Protein AF-0000000084460961 (afdb_homodimer)

Secondary structure (DSSP, 8-state):
--THHHHHHHHHHHHHHHHHHHHHHHHHHHHHHHHHHHHHHHHHGGGGS-GGG--S-HHHHHHHHHHHHHHHHHHTT-TTS-GGGEEEEE-SSSEEEEEEEEEEEEEEETTEEEEEEEEEEEEEESS--/--THHHHHHHHHHHHHHHHHHHHHHHHHHHHHHHHHHHHHHHHHHGGGS-GGG--S-HHHHHHHHHHHHHHHHHHTT-TTS-GGGEEEEE-SSSEEEEEEEEEEEEEEETTEEEEEEEEEEEEEESS--

Structure (mmCIF, N/CA/C/O backbone):
data_AF-0000000084460961-model_v1
#
loop_
_entity.id
_entity.type
_entity.pdbx_description
1 polymer 'Transmembrane protein'
#
loop_
_atom_site.group_PDB
_atom_site.id
_atom_site.type_symbol
_atom_site.label_atom_id
_atom_site.label_alt_id
_atom_site.label_comp_id
_atom_site.label_asym_id
_atom_site.label_entity_id
_atom_site.label_seq_id
_atom_site.pdbx_PDB_ins_code
_atom_site.Cartn_x
_atom_site.Cartn_y
_atom_site.Cartn_z
_atom_site.occupancy
_atom_site.B_iso_or_equiv
_atom_site.auth_seq_id
_atom_site.auth_comp_id
_atom_site.auth_asym_id
_atom_site.auth_atom_id
_atom_site.pdbx_PDB_model_num
ATOM 1 N N . MET A 1 1 ? -44.656 9.18 14.109 1 45.25 1 MET A N 1
ATOM 2 C CA . MET A 1 1 ? -43.938 8.188 13.328 1 45.25 1 MET A CA 1
ATOM 3 C C . MET A 1 1 ? -43 8.867 12.305 1 45.25 1 MET A C 1
ATOM 5 O O . MET A 1 1 ? -42.531 8.219 11.375 1 45.25 1 MET A O 1
ATOM 9 N N . ARG A 1 2 ? -43.094 10.102 12.016 1 53.84 2 ARG A N 1
ATOM 10 C CA . ARG A 1 2 ? -42.406 10.891 10.992 1 53.84 2 ARG A CA 1
ATOM 11 C C . ARG A 1 2 ? -40.969 11.172 11.391 1 53.84 2 ARG A C 1
ATOM 13 O O . ARG A 1 2 ? -40.125 11.516 10.539 1 53.84 2 ARG A O 1
ATOM 20 N N . LYS A 1 3 ? -40.656 11.156 12.602 1 62.47 3 LYS A N 1
ATOM 21 C CA . LYS A 1 3 ? -39.344 11.523 13.133 1 62.47 3 LYS A CA 1
ATOM 22 C C . LYS A 1 3 ? -38.312 10.445 12.828 1 62.47 3 LYS A C 1
ATOM 24 O O . LYS A 1 3 ? -37.094 10.727 12.758 1 62.47 3 LYS A O 1
ATOM 29 N N . GLN A 1 4 ? -38.969 9.117 12.484 1 69.12 4 GLN A N 1
ATOM 30 C CA . GLN A 1 4 ? -38.031 8.016 12.266 1 69.12 4 GLN A CA 1
ATOM 31 C C . GLN A 1 4 ? -37.531 8.008 10.828 1 69.12 4 GLN A C 1
ATOM 33 O O . GLN A 1 4 ? -36.594 7.273 10.5 1 69.12 4 GLN A O 1
ATOM 38 N N . GLN A 1 5 ? -38.062 9.016 10.016 1 70.81 5 GLN A N 1
ATOM 39 C CA . GLN A 1 5 ? -37.719 9.023 8.594 1 70.81 5 GLN A CA 1
ATOM 40 C C . GLN A 1 5 ? -36.281 9.531 8.391 1 70.81 5 GLN A C 1
ATOM 42 O O . GLN A 1 5 ? -35.594 9.062 7.492 1 70.81 5 GLN A O 1
ATOM 47 N N . GLY A 1 6 ? -35.844 10.398 9.289 1 71.75 6 GLY A N 1
ATOM 48 C CA . GLY A 1 6 ? -34.531 10.984 9.117 1 71.75 6 GLY A CA 1
ATOM 49 C C . GLY A 1 6 ? -33.406 9.992 9.367 1 71.75 6 GLY A C 1
ATOM 50 O O . GLY A 1 6 ? -32.469 9.914 8.578 1 71.75 6 GLY A O 1
ATOM 51 N N . LEU A 1 7 ? -33.594 9.305 10.422 1 81.81 7 LEU A N 1
ATOM 52 C CA . LEU A 1 7 ? -32.594 8.312 10.781 1 81.81 7 LEU A CA 1
ATOM 53 C C . LEU A 1 7 ? -32.531 7.207 9.734 1 81.81 7 LEU A C 1
ATOM 55 O O . LEU A 1 7 ? -31.438 6.691 9.453 1 81.81 7 LEU A O 1
ATOM 59 N N . THR A 1 8 ? -33.656 6.973 9 1 85.25 8 THR A N 1
ATOM 60 C CA . THR A 1 8 ? -33.688 5.945 7.973 1 85.25 8 THR A CA 1
ATOM 61 C C . THR A 1 8 ? -32.938 6.395 6.73 1 85.25 8 THR A C 1
ATOM 63 O O . THR A 1 8 ? -32.188 5.605 6.125 1 85.25 8 THR A O 1
ATOM 66 N N . LEU A 1 9 ? -33.156 7.668 6.344 1 89.38 9 LEU A N 1
ATOM 67 C CA . LEU A 1 9 ? -32.469 8.203 5.18 1 89.38 9 LEU A CA 1
ATOM 68 C C . LEU A 1 9 ? -30.953 8.203 5.406 1 89.38 9 LEU A C 1
ATOM 70 O O . LEU A 1 9 ? -30.188 7.84 4.512 1 89.38 9 LEU A O 1
ATOM 74 N N . ILE A 1 10 ? -30.594 8.516 6.594 1 90.5 10 ILE A N 1
ATOM 75 C CA . ILE A 1 10 ? -29.172 8.539 6.941 1 90.5 10 ILE A CA 1
ATOM 76 C C . ILE A 1 10 ? -28.609 7.121 6.898 1 90.5 10 ILE A C 1
ATOM 78 O O . ILE A 1 10 ? -27.5 6.906 6.398 1 90.5 10 ILE A O 1
ATOM 82 N N . GLY A 1 11 ? -29.312 6.242 7.445 1 88 11 GLY A N 1
ATOM 83 C CA . GLY A 1 11 ? -28.891 4.852 7.41 1 88 11 GLY A CA 1
ATOM 84 C C . GLY A 1 11 ? -28.75 4.305 6.004 1 88 11 GLY A C 1
ATOM 85 O O . GLY A 1 11 ? -27.797 3.564 5.719 1 88 11 GLY A O 1
ATOM 86 N N . MET A 1 12 ? -29.719 4.691 5.18 1 89.12 12 MET A N 1
ATOM 87 C CA . MET A 1 12 ? -29.656 4.242 3.793 1 89.12 12 MET A CA 1
ATOM 88 C C . MET A 1 12 ? -28.438 4.836 3.084 1 89.12 12 MET A C 1
ATOM 90 O O . MET A 1 12 ? -27.734 4.129 2.363 1 89.12 12 MET A O 1
ATOM 94 N N . LEU A 1 13 ? -28.312 6.145 3.258 1 94 13 LEU A N 1
ATOM 95 C CA . LEU A 1 13 ? -27.172 6.816 2.641 1 94 13 LEU A CA 1
ATOM 96 C C . LEU A 1 13 ? -25.859 6.199 3.104 1 94 13 LEU A C 1
ATOM 98 O O . LEU A 1 13 ? -24.953 5.973 2.295 1 94 13 LEU A O 1
ATOM 102 N N . PHE A 1 14 ? -25.828 5.934 4.402 1 92.56 14 PHE A N 1
ATOM 103 C CA . PHE A 1 14 ? -24.625 5.328 4.965 1 92.56 14 PHE A CA 1
ATOM 104 C C . PHE A 1 14 ? -24.344 3.975 4.3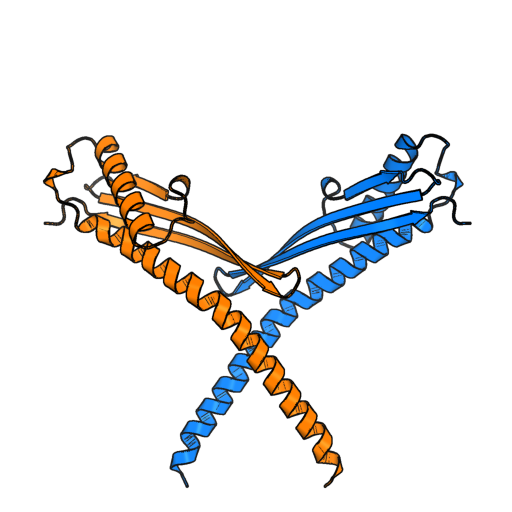2 1 92.56 14 PHE A C 1
ATOM 106 O O . PHE A 1 14 ? -23.219 3.697 3.91 1 92.56 14 PHE A O 1
ATOM 113 N N . THR A 1 15 ? -25.359 3.127 4.203 1 90.62 15 THR A N 1
ATOM 114 C CA . THR A 1 15 ? -25.188 1.797 3.625 1 90.62 15 THR A CA 1
ATOM 115 C C . THR A 1 15 ? -24.719 1.89 2.174 1 90.62 15 THR A C 1
ATOM 117 O O . THR A 1 15 ? -23.844 1.136 1.749 1 90.62 15 THR A O 1
ATOM 120 N N . VAL A 1 16 ? -25.297 2.826 1.44 1 93.62 16 VAL A N 1
ATOM 121 C CA . VAL A 1 16 ? -24.922 3.008 0.041 1 93.62 16 VAL A CA 1
ATOM 122 C C . VAL A 1 16 ? -23.438 3.383 -0.057 1 93.62 16 VAL A C 1
ATOM 124 O O . VAL A 1 16 ? -22.719 2.834 -0.883 1 93.62 16 VAL A O 1
ATOM 127 N N . ILE A 1 17 ? -22.969 4.285 0.752 1 94.25 17 ILE A N 1
ATOM 128 C CA . ILE A 1 17 ? -21.578 4.746 0.751 1 94.25 17 ILE A CA 1
ATOM 129 C C . ILE A 1 17 ? -20.641 3.574 1.056 1 94.25 17 ILE A C 1
ATOM 131 O O . ILE A 1 17 ? -19.641 3.377 0.366 1 94.25 17 ILE A O 1
ATOM 135 N N . VAL A 1 18 ? -21.016 2.834 2.021 1 93.81 18 VAL A N 1
ATOM 136 C CA . VAL A 1 18 ? -20.203 1.705 2.449 1 93.81 18 VAL A CA 1
ATOM 137 C C . VAL A 1 18 ? -20.094 0.685 1.317 1 93.81 18 VAL A C 1
ATOM 139 O O . VAL A 1 18 ? -19.016 0.182 1.026 1 93.81 18 VAL A O 1
ATOM 142 N N . VAL A 1 19 ? -21.188 0.426 0.681 1 93.5 19 VAL A N 1
ATOM 143 C CA . VAL A 1 19 ? -21.219 -0.526 -0.424 1 93.5 19 VAL A CA 1
ATOM 144 C C . VAL A 1 19 ? -20.375 -0.001 -1.58 1 93.5 19 VAL A C 1
ATOM 146 O O . VAL A 1 19 ? -19.641 -0.761 -2.215 1 93.5 19 VAL A O 1
ATOM 149 N N . CYS A 1 20 ? -20.469 1.238 -1.802 1 93.31 20 CYS A N 1
ATOM 150 C 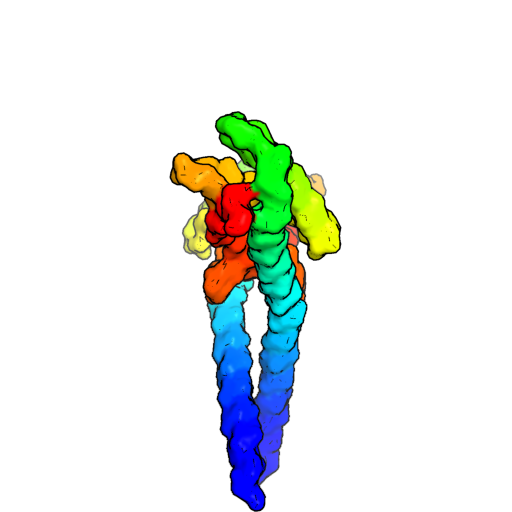CA . CYS A 1 20 ? -19.672 1.854 -2.867 1 93.31 20 CYS A CA 1
ATOM 151 C C . CYS A 1 20 ? -18.188 1.744 -2.578 1 93.31 20 CYS A C 1
ATOM 153 O O . CYS A 1 20 ? -17.406 1.371 -3.455 1 93.31 20 CYS A O 1
ATOM 155 N N . ILE A 1 21 ? -17.766 1.992 -1.37 1 92.75 21 ILE A N 1
ATOM 156 C CA . ILE A 1 21 ? -16.359 1.902 -0.973 1 92.75 21 ILE A CA 1
ATOM 157 C C . ILE A 1 21 ? -15.875 0.458 -1.104 1 92.75 21 ILE A C 1
ATOM 159 O O . ILE A 1 21 ? -14.805 0.203 -1.648 1 92.75 21 ILE A O 1
ATOM 163 N N . ALA A 1 22 ? -16.688 -0.441 -0.642 1 93.19 22 ALA A N 1
ATOM 164 C CA . ALA A 1 22 ? -16.359 -1.859 -0.749 1 93.19 22 ALA A CA 1
ATOM 165 C C . ALA A 1 22 ? -16.203 -2.277 -2.209 1 93.19 22 ALA A C 1
ATOM 167 O O . ALA A 1 22 ? -15.273 -3.012 -2.557 1 93.19 22 ALA A O 1
ATOM 168 N N . GLY A 1 23 ? -17.125 -1.806 -2.973 1 93.12 23 GLY A N 1
ATOM 169 C CA . GLY A 1 23 ? -17.031 -2.092 -4.395 1 93.12 23 GLY A CA 1
ATOM 170 C C . GLY A 1 23 ? -15.766 -1.566 -5.035 1 93.12 23 GLY A C 1
ATOM 171 O O . GLY A 1 23 ? -15.133 -2.264 -5.832 1 93.12 23 GLY A O 1
ATOM 172 N N . LEU A 1 24 ? -15.367 -0.365 -4.723 1 93.25 24 LEU A N 1
ATOM 173 C CA . LEU A 1 24 ? -14.133 0.226 -5.23 1 93.25 24 LEU A CA 1
ATO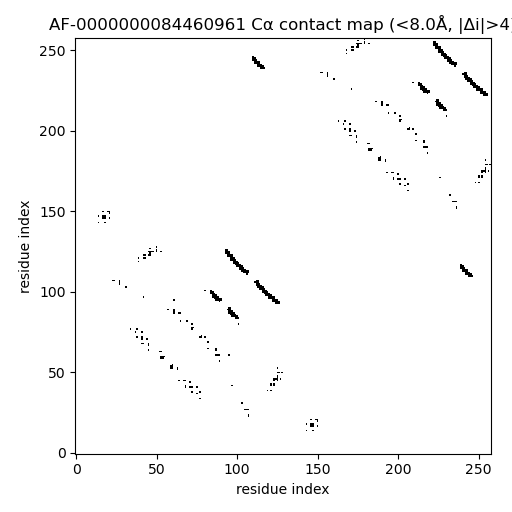M 174 C C . LEU A 1 24 ? -12.922 -0.62 -4.848 1 93.25 24 LEU A C 1
ATOM 176 O O . LEU A 1 24 ? -12.062 -0.897 -5.684 1 93.25 24 LEU A O 1
ATOM 180 N N . VAL A 1 25 ? -12.828 -1.021 -3.576 1 94.5 25 VAL A N 1
ATOM 181 C CA . VAL A 1 25 ? -11.719 -1.832 -3.09 1 94.5 25 VAL A CA 1
ATOM 182 C C . VAL A 1 25 ? -11.703 -3.174 -3.818 1 94.5 25 VAL A C 1
ATOM 184 O O . VAL A 1 25 ? -10.656 -3.613 -4.297 1 94.5 25 VAL A O 1
ATOM 187 N N . ILE A 1 26 ? -12.844 -3.803 -3.951 1 93.94 26 ILE A N 1
ATOM 188 C CA . ILE A 1 26 ? -12.961 -5.109 -4.59 1 93.94 26 ILE A CA 1
ATOM 189 C C . ILE A 1 26 ? -12.516 -5.016 -6.047 1 93.94 26 ILE A C 1
ATOM 191 O O . ILE A 1 26 ? -11.781 -5.875 -6.531 1 93.94 26 ILE A O 1
ATOM 195 N N . MET A 1 27 ? -12.914 -3.98 -6.672 1 95 27 MET A N 1
ATOM 196 C CA . MET A 1 27 ? -12.578 -3.775 -8.078 1 95 27 MET A CA 1
ATOM 197 C C . MET A 1 27 ? -11.078 -3.588 -8.258 1 95 27 MET A C 1
ATOM 199 O O . MET A 1 27 ? -10.539 -3.828 -9.344 1 95 27 MET A O 1
ATOM 203 N N . ARG A 1 28 ? -10.352 -3.182 -7.234 1 95.94 28 ARG A N 1
ATOM 204 C CA . ARG A 1 28 ? -8.906 -3.002 -7.289 1 95.94 28 ARG A CA 1
ATOM 205 C C . ARG A 1 28 ? -8.18 -4.273 -6.863 1 95.94 28 ARG A C 1
ATOM 207 O O . ARG A 1 28 ? -7.078 -4.555 -7.344 1 95.94 28 ARG A O 1
ATOM 214 N N . VAL A 1 29 ? -8.781 -5.02 -6.023 1 96.94 29 VAL A N 1
ATOM 215 C CA . VAL A 1 29 ? -8.164 -6.203 -5.441 1 96.94 29 VAL A CA 1
ATOM 216 C C . VAL A 1 29 ? -8.297 -7.383 -6.402 1 96.94 29 VAL A C 1
ATOM 218 O O . VAL A 1 29 ? -7.332 -8.109 -6.648 1 96.94 29 VAL A O 1
ATOM 221 N N . VAL A 1 30 ? -9.445 -7.621 -6.984 1 96.69 30 VAL A N 1
ATOM 222 C CA . VAL A 1 30 ? -9.766 -8.82 -7.746 1 96.69 30 VAL A CA 1
ATOM 223 C C . VAL A 1 30 ? -8.797 -8.969 -8.914 1 96.69 30 VAL A C 1
ATOM 225 O O . VAL A 1 30 ? -8.211 -10.031 -9.109 1 96.69 30 VAL A O 1
ATOM 228 N N . PRO A 1 31 ? -8.555 -7.871 -9.734 1 96 31 PRO A N 1
ATOM 229 C CA . PRO A 1 31 ? -7.613 -8.023 -10.844 1 96 31 PRO A CA 1
ATOM 230 C C . PRO A 1 31 ? -6.223 -8.469 -10.391 1 96 31 PRO A C 1
ATOM 232 O O . PRO A 1 31 ? -5.551 -9.219 -11.102 1 96 31 PRO A O 1
ATOM 235 N N . VAL A 1 32 ? -5.758 -8.008 -9.281 1 96.81 32 VAL A N 1
ATOM 236 C CA . VAL A 1 32 ? -4.438 -8.344 -8.773 1 96.81 32 VAL A CA 1
ATOM 237 C C . VAL A 1 32 ? -4.367 -9.844 -8.469 1 96.81 32 VAL A C 1
ATOM 239 O O . VAL A 1 32 ? -3.371 -10.5 -8.781 1 96.81 32 VAL A O 1
ATOM 242 N N . TYR A 1 33 ? -5.441 -10.359 -7.895 1 96.56 33 TYR A N 1
ATOM 243 C CA . TYR A 1 33 ? -5.438 -11.781 -7.559 1 96.56 33 TYR A CA 1
ATOM 244 C C . TYR A 1 33 ? -5.617 -12.641 -8.805 1 96.56 33 TYR A C 1
ATOM 246 O O . TYR A 1 33 ? -5.094 -13.758 -8.875 1 96.56 33 TYR A O 1
ATOM 254 N N . ILE A 1 34 ? -6.312 -12.18 -9.75 1 96.12 34 ILE A N 1
ATOM 255 C CA . ILE A 1 34 ? -6.395 -12.867 -11.031 1 96.12 34 ILE A CA 1
ATOM 256 C C . ILE A 1 34 ? -5.004 -12.945 -11.664 1 96.12 34 ILE A C 1
ATOM 258 O O . ILE A 1 34 ? -4.602 -13.992 -12.164 1 96.12 34 ILE A O 1
ATOM 262 N N . GLN A 1 35 ? -4.297 -11.828 -11.648 1 95.56 35 GLN A N 1
ATOM 263 C CA . GLN A 1 35 ? -2.922 -11.812 -12.141 1 95.56 35 GLN A CA 1
ATOM 264 C C . GLN A 1 35 ? -2.055 -12.805 -11.375 1 95.56 35 GLN A C 1
ATOM 266 O O . GLN A 1 35 ? -1.244 -13.516 -11.977 1 95.56 35 GLN A O 1
ATOM 271 N N . HIS A 1 36 ? -2.242 -12.805 -10.109 1 96.38 36 HIS A N 1
ATOM 272 C CA . HIS A 1 36 ? -1.46 -13.742 -9.305 1 96.38 36 HIS A CA 1
ATOM 273 C C . HIS A 1 36 ? -1.772 -15.188 -9.688 1 96.38 36 HIS A C 1
ATOM 275 O O . HIS A 1 36 ? -0.882 -16.047 -9.68 1 96.38 36 HIS A O 1
ATOM 281 N N . PHE A 1 37 ? -2.963 -15.484 -10 1 96.62 37 PHE A N 1
ATOM 282 C CA . PHE A 1 37 ? -3.33 -16.812 -10.484 1 96.62 37 PHE A CA 1
ATOM 283 C C . PHE A 1 37 ? -2.625 -17.125 -11.797 1 96.62 37 PHE A C 1
ATOM 285 O O . PHE A 1 37 ? -2.158 -18.25 -12.008 1 96.62 37 PHE A O 1
ATOM 292 N N . GLU A 1 38 ? -2.523 -16.125 -12.68 1 96.12 38 GLU A N 1
ATOM 293 C CA . GLU A 1 38 ? -1.801 -16.297 -13.938 1 96.12 38 GLU A CA 1
ATOM 294 C C . GLU A 1 38 ? -0.321 -16.578 -13.688 1 96.12 38 GLU A C 1
ATOM 296 O O . GLU A 1 38 ? 0.306 -17.344 -14.43 1 96.12 38 GLU A O 1
ATOM 301 N N . VAL A 1 39 ? 0.24 -15.883 -12.688 1 96.25 39 VAL A N 1
ATOM 302 C CA . VAL A 1 39 ? 1.628 -16.141 -12.312 1 96.25 39 VAL A CA 1
ATOM 303 C C . VAL A 1 39 ? 1.798 -17.625 -11.953 1 96.25 39 VAL A C 1
ATOM 305 O O . VAL A 1 39 ? 2.684 -18.297 -12.477 1 96.25 39 VAL A O 1
ATOM 308 N N . LYS A 1 40 ? 0.927 -18.141 -11.133 1 96.25 40 LYS A N 1
ATOM 309 C CA . LYS A 1 40 ? 0.998 -19.531 -10.711 1 96.25 40 LYS A CA 1
ATOM 310 C C . LYS A 1 40 ? 0.826 -20.484 -11.898 1 96.25 40 LYS A C 1
ATOM 312 O O . LYS A 1 40 ? 1.537 -21.484 -12.008 1 96.25 40 LYS A O 1
ATOM 317 N N . ARG A 1 41 ? -0.049 -20.141 -12.734 1 95.5 41 ARG A N 1
ATOM 318 C CA . ARG A 1 41 ? -0.279 -20.953 -13.93 1 95.5 41 ARG A CA 1
ATOM 319 C C . ARG A 1 41 ? 0.945 -20.953 -14.836 1 95.5 41 ARG A C 1
ATOM 321 O O . ARG A 1 41 ? 1.295 -21.969 -15.43 1 95.5 41 ARG A O 1
ATOM 328 N N . SER A 1 42 ? 1.521 -19.734 -14.953 1 95.69 42 SER A N 1
ATOM 329 C CA . SER A 1 42 ? 2.717 -19.609 -15.781 1 95.69 42 SER A CA 1
ATOM 330 C C . SER A 1 42 ? 3.846 -20.5 -15.266 1 95.69 42 SER A C 1
ATOM 332 O O . SER A 1 42 ? 4.574 -21.109 -16.062 1 95.69 42 SER A O 1
ATOM 334 N N . ILE A 1 43 ? 4.02 -20.578 -13.984 1 95.62 43 ILE A N 1
ATOM 335 C CA . ILE A 1 43 ? 5.035 -21.438 -13.391 1 95.62 43 ILE A CA 1
ATOM 336 C C . ILE A 1 43 ? 4.695 -22.906 -13.672 1 95.62 43 ILE A C 1
ATOM 338 O O . ILE A 1 43 ? 5.559 -23.688 -14.07 1 95.62 43 ILE A O 1
ATOM 342 N N . SER A 1 44 ? 3.459 -23.297 -13.578 1 94.62 44 SER A N 1
ATOM 343 C CA . SER A 1 44 ? 3.021 -24.656 -13.805 1 94.62 44 SER A CA 1
ATOM 344 C C . SER A 1 44 ? 3.236 -25.078 -15.258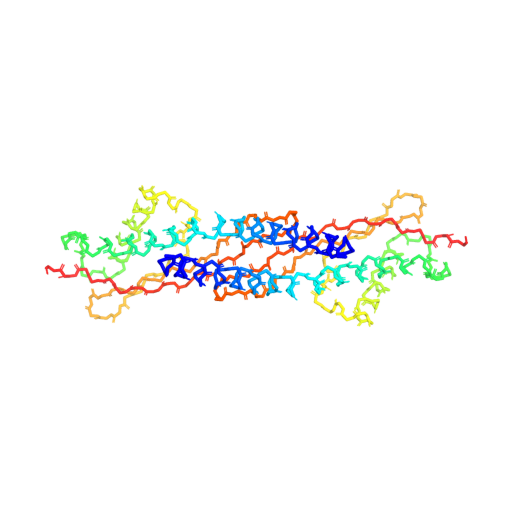 1 94.62 44 SER A C 1
ATOM 346 O O . SER A 1 44 ? 3.492 -26.25 -15.539 1 94.62 44 SER A O 1
ATOM 348 N N . ALA A 1 45 ? 3.178 -24.109 -16.125 1 94.25 45 ALA A N 1
ATOM 349 C CA . ALA A 1 45 ? 3.352 -24.391 -17.547 1 94.25 45 ALA A CA 1
ATOM 350 C C . ALA A 1 45 ? 4.766 -24.875 -17.844 1 94.25 45 ALA A C 1
ATOM 352 O O . ALA A 1 45 ? 5.008 -25.5 -18.891 1 94.25 45 ALA A O 1
ATOM 353 N N . LEU A 1 46 ? 5.684 -24.531 -17 1 93.94 46 LEU A N 1
ATOM 354 C CA . LEU A 1 46 ? 7.066 -24.938 -17.203 1 93.94 46 LEU A CA 1
ATOM 355 C C . LEU A 1 46 ? 7.191 -26.469 -17.172 1 93.94 46 LEU A C 1
ATOM 357 O O . LEU A 1 46 ? 8.148 -27.016 -17.719 1 93.94 46 LEU A O 1
ATOM 361 N N . GLU A 1 47 ? 6.277 -27.094 -16.531 1 92.75 47 GLU A N 1
ATOM 362 C CA . GLU A 1 47 ? 6.312 -28.547 -16.453 1 92.75 47 GLU A CA 1
ATOM 363 C C . GLU A 1 47 ? 6.02 -29.188 -17.812 1 92.75 47 GLU A C 1
ATOM 365 O O . GLU A 1 47 ? 6.281 -30.375 -18.016 1 92.75 47 GLU A O 1
ATOM 370 N N . ASN A 1 48 ? 5.535 -28.359 -18.688 1 92.12 48 ASN A N 1
ATOM 371 C CA . ASN A 1 48 ? 5.168 -28.875 -20.016 1 92.12 48 ASN A CA 1
ATOM 372 C C . ASN A 1 48 ? 6.309 -28.703 -21.016 1 92.12 48 ASN A C 1
ATOM 374 O O . ASN A 1 48 ? 6.176 -29.094 -22.172 1 92.12 48 ASN A O 1
ATOM 378 N N . ILE A 1 49 ? 7.359 -28.172 -20.609 1 91.12 49 ILE A N 1
ATOM 379 C CA . ILE A 1 49 ? 8.508 -28 -21.5 1 91.12 49 ILE A CA 1
ATOM 380 C C . ILE A 1 49 ? 9.062 -29.375 -21.891 1 91.12 49 ILE A C 1
ATOM 382 O O . ILE A 1 49 ? 9.156 -30.281 -21.062 1 91.12 49 ILE A O 1
ATOM 386 N N . ASP A 1 50 ? 9.477 -29.453 -23.109 1 91.25 50 ASP A N 1
ATOM 387 C CA . ASP A 1 50 ? 10.047 -30.703 -23.625 1 91.25 50 ASP A CA 1
ATOM 388 C C . ASP A 1 50 ? 11.32 -31.078 -22.859 1 91.25 50 ASP A C 1
ATOM 390 O O . ASP A 1 50 ? 12.211 -30.234 -22.688 1 91.25 50 ASP A O 1
ATOM 394 N N . ALA A 1 51 ? 11.438 -32.312 -22.469 1 87.94 51 ALA A N 1
ATOM 395 C CA . ALA A 1 51 ? 12.594 -32.812 -21.734 1 87.94 51 ALA A CA 1
ATOM 396 C C . ALA A 1 51 ? 13.875 -32.656 -22.562 1 87.94 51 ALA A C 1
ATOM 398 O O . ALA A 1 51 ? 14.969 -32.531 -22 1 87.94 51 ALA A O 1
ATOM 399 N N . ALA A 1 52 ? 13.664 -32.594 -23.828 1 91 52 ALA A N 1
ATOM 400 C CA . ALA A 1 52 ? 14.812 -32.5 -24.719 1 91 52 ALA A CA 1
ATOM 401 C C . ALA A 1 52 ? 15.531 -31.172 -24.578 1 91 52 ALA A C 1
ATOM 403 O O . ALA A 1 52 ? 16.688 -31.031 -24.984 1 91 52 ALA A O 1
ATOM 404 N N . GLU A 1 53 ? 14.836 -30.219 -24 1 92.12 53 GLU A N 1
ATOM 405 C CA . GLU A 1 53 ? 15.422 -28.891 -23.844 1 92.12 53 GLU A CA 1
ATOM 406 C C . GLU A 1 53 ? 16.359 -28.844 -22.641 1 92.12 53 GLU A C 1
ATOM 408 O O . GLU A 1 53 ? 17.125 -27.891 -22.484 1 92.12 53 GLU A O 1
ATOM 413 N N . PHE A 1 54 ? 16.344 -29.891 -21.875 1 91.06 54 PHE A N 1
ATOM 414 C CA . PHE A 1 54 ? 17.156 -29.891 -20.672 1 91.06 54 PHE A CA 1
ATOM 415 C C . PHE A 1 54 ? 18.406 -30.766 -20.859 1 91.06 54 PHE A C 1
ATOM 417 O O . PHE A 1 54 ? 18.406 -31.656 -21.703 1 91.06 54 PHE A O 1
ATOM 424 N N . SER A 1 55 ? 19.406 -30.391 -20.109 1 90.44 55 SER A N 1
ATOM 425 C CA . SER A 1 55 ? 20.656 -31.156 -20.141 1 90.44 55 SER A CA 1
ATOM 426 C C . SER A 1 55 ? 21.016 -31.672 -18.75 1 90.44 55 SER A C 1
ATOM 428 O O . SER A 1 55 ? 20.188 -31.625 -17.828 1 90.44 55 SER A O 1
ATOM 430 N N . THR A 1 56 ? 22.219 -32.25 -18.578 1 88.94 56 THR A N 1
ATOM 431 C CA . THR A 1 56 ? 22.672 -32.75 -17.297 1 88.94 56 THR A CA 1
ATOM 432 C C . THR A 1 56 ? 23.188 -31.609 -16.422 1 88.94 56 THR A C 1
ATOM 434 O O . THR A 1 56 ? 23.375 -31.781 -15.211 1 88.94 56 THR A O 1
ATOM 437 N N . ASP A 1 57 ? 23.281 -30.391 -17.078 1 91.56 57 ASP A N 1
ATOM 438 C CA . ASP A 1 57 ? 23.781 -29.219 -16.375 1 91.56 57 ASP A CA 1
ATOM 439 C C . ASP A 1 57 ? 22.656 -28.484 -15.664 1 91.56 57 ASP A C 1
ATOM 441 O O . ASP A 1 57 ? 21.812 -27.859 -16.312 1 91.56 57 ASP A O 1
ATOM 445 N N . THR A 1 58 ? 22.719 -28.453 -14.391 1 90.88 58 THR A N 1
ATOM 446 C CA . THR A 1 58 ? 21.656 -27.859 -13.578 1 90.88 58 THR A CA 1
ATOM 447 C C . THR A 1 58 ? 21.594 -26.359 -13.812 1 90.88 58 THR A C 1
ATOM 449 O O . THR A 1 58 ? 20.5 -25.781 -13.867 1 90.88 58 THR A O 1
ATOM 452 N N . ALA A 1 59 ? 22.719 -25.75 -13.93 1 92.19 59 ALA A N 1
ATOM 453 C CA . ALA A 1 59 ? 22.766 -24.297 -14.148 1 92.19 59 ALA A CA 1
ATOM 454 C C . ALA A 1 59 ? 22.141 -23.938 -15.5 1 92.19 59 ALA A C 1
ATOM 456 O O . ALA A 1 59 ? 21.406 -22.953 -15.602 1 92.19 59 ALA A O 1
ATOM 457 N N . ALA A 1 60 ? 22.484 -24.75 -16.5 1 93.31 60 ALA A N 1
ATOM 458 C CA . ALA A 1 60 ? 21.906 -24.531 -17.828 1 93.31 60 ALA A CA 1
ATOM 459 C C . ALA A 1 60 ? 20.391 -24.719 -17.812 1 93.31 60 ALA A C 1
ATOM 461 O O . ALA A 1 60 ? 19.656 -23.953 -18.453 1 93.31 60 ALA A O 1
ATOM 462 N N . ASN A 1 61 ? 19.906 -25.688 -17.078 1 93.81 61 ASN A N 1
ATOM 463 C CA . ASN A 1 61 ? 18.469 -25.953 -16.984 1 93.81 61 ASN A CA 1
ATOM 464 C C . ASN A 1 61 ? 17.75 -24.797 -16.297 1 93.81 61 ASN A C 1
ATOM 466 O O . ASN A 1 61 ? 16.641 -24.422 -16.688 1 93.81 61 ASN A O 1
ATOM 470 N N . ALA A 1 62 ? 18.391 -24.203 -15.297 1 93.5 62 ALA A N 1
ATOM 471 C CA . ALA A 1 62 ? 17.812 -23.047 -14.617 1 93.5 62 ALA A CA 1
ATOM 472 C C . ALA A 1 62 ? 17.656 -21.859 -15.578 1 93.5 62 ALA A C 1
ATOM 474 O O . ALA A 1 62 ? 16.656 -21.125 -15.516 1 93.5 62 ALA A O 1
ATOM 475 N N . MET A 1 63 ? 18.609 -21.719 -16.453 1 94.31 63 MET A N 1
ATOM 476 C CA . MET A 1 63 ? 18.547 -20.641 -17.438 1 94.31 63 MET A CA 1
ATOM 477 C C . MET A 1 63 ? 17.422 -20.859 -18.438 1 94.31 63 MET A C 1
ATOM 479 O O . MET A 1 63 ? 16.734 -19.922 -18.828 1 94.31 63 MET A O 1
ATOM 483 N N . VAL A 1 64 ? 17.266 -22.125 -18.828 1 94.44 64 VAL A N 1
ATOM 484 C CA . VAL A 1 64 ? 16.188 -22.469 -19.734 1 94.44 64 VAL A CA 1
ATOM 485 C C . VAL A 1 64 ? 14.844 -22.156 -19.078 1 94.44 64 VAL A C 1
ATOM 487 O O . VAL A 1 64 ? 13.969 -21.547 -19.688 1 94.44 64 VAL A O 1
ATOM 490 N N . LEU A 1 65 ? 14.68 -22.578 -17.828 1 95.44 65 LEU A N 1
ATOM 491 C CA . LEU A 1 65 ? 13.445 -22.344 -17.094 1 95.44 65 LEU A CA 1
ATOM 492 C C . LEU A 1 65 ? 13.172 -20.844 -16.953 1 95.44 65 LEU A C 1
ATOM 494 O O . LEU A 1 65 ? 12.031 -20.406 -17.109 1 95.44 65 LEU A O 1
ATOM 498 N N . ARG A 1 66 ? 14.141 -20.047 -16.688 1 95.44 66 ARG A N 1
ATOM 499 C CA . ARG A 1 66 ? 14 -18.609 -16.547 1 95.44 66 ARG A CA 1
ATOM 500 C C . ARG A 1 66 ? 13.516 -17.969 -17.844 1 95.44 66 ARG A C 1
ATOM 502 O O . ARG A 1 66 ? 12.609 -17.141 -17.828 1 95.44 66 ARG A O 1
ATOM 509 N N . LYS A 1 67 ? 14.172 -18.375 -18.875 1 95.06 67 LYS A N 1
ATOM 510 C CA . LYS A 1 67 ? 13.797 -17.828 -20.188 1 95.06 67 LYS A CA 1
ATOM 511 C C . LYS A 1 67 ? 12.367 -18.203 -20.547 1 95.06 67 LYS A C 1
ATOM 513 O O . LYS A 1 67 ? 11.609 -17.375 -21.047 1 95.06 67 LYS A O 1
ATOM 518 N N . ARG A 1 68 ? 12.039 -19.453 -20.312 1 94.81 68 ARG A N 1
ATOM 519 C CA . ARG A 1 68 ? 10.695 -19.906 -20.641 1 94.81 68 ARG A CA 1
ATOM 520 C C . ARG A 1 68 ? 9.656 -19.219 -19.766 1 94.81 68 ARG A C 1
ATOM 522 O O . ARG A 1 68 ? 8.57 -18.875 -20.234 1 94.81 68 ARG A O 1
ATOM 529 N N . LEU A 1 69 ? 10 -19.016 -18.547 1 95.69 69 LEU A N 1
ATOM 530 C CA . LEU A 1 69 ? 9.094 -18.312 -17.641 1 95.69 69 LEU A CA 1
ATOM 531 C C . LEU A 1 69 ? 8.898 -16.875 -18.109 1 95.69 69 LEU A C 1
ATOM 533 O O . LEU A 1 69 ? 7.773 -16.359 -18.109 1 95.69 69 LEU A O 1
ATOM 537 N N . ALA A 1 70 ? 9.961 -16.203 -18.484 1 94.5 70 ALA A N 1
ATOM 538 C CA . ALA A 1 70 ? 9.883 -14.844 -19 1 94.5 70 ALA A CA 1
ATOM 539 C C . ALA A 1 70 ? 8.938 -14.773 -20.188 1 94.5 70 ALA A C 1
ATOM 541 O O . ALA A 1 70 ? 8.125 -13.852 -20.297 1 94.5 70 ALA A O 1
ATOM 542 N N . ASN A 1 71 ? 9.055 -15.789 -21.047 1 94.19 71 ASN A N 1
ATOM 543 C CA . ASN A 1 71 ? 8.164 -15.852 -22.203 1 94.19 71 ASN A CA 1
ATOM 544 C C . ASN A 1 71 ? 6.711 -16.031 -21.797 1 94.19 71 ASN A C 1
ATOM 546 O O . ASN A 1 71 ? 5.816 -15.383 -22.328 1 94.19 71 ASN A O 1
ATOM 550 N N . GLN A 1 72 ? 6.488 -16.938 -20.828 1 94.12 72 GLN A N 1
ATOM 551 C CA . GLN A 1 72 ? 5.137 -17.172 -20.312 1 94.12 72 GLN A CA 1
ATOM 552 C C . GLN A 1 72 ? 4.555 -15.883 -19.734 1 94.12 72 GLN A C 1
ATOM 554 O O . GLN A 1 72 ? 3.377 -15.578 -19.938 1 94.12 72 GLN A O 1
ATOM 559 N N . PHE A 1 73 ? 5.391 -15.086 -18.953 1 94.94 73 PHE A N 1
ATOM 560 C CA . PHE A 1 73 ? 4.941 -13.828 -18.359 1 94.94 73 PHE A CA 1
ATOM 561 C C . PHE A 1 73 ? 4.551 -12.828 -19.438 1 94.94 73 PHE A C 1
ATOM 563 O O . PHE A 1 73 ? 3.51 -12.172 -19.344 1 94.94 73 PHE A O 1
ATOM 570 N N . THR A 1 74 ? 5.301 -12.766 -20.484 1 93.81 74 THR A N 1
ATOM 571 C CA . THR A 1 74 ? 5.043 -11.844 -21.594 1 93.81 74 THR A CA 1
ATOM 572 C C . THR A 1 74 ? 3.736 -12.188 -22.297 1 93.81 74 THR A C 1
ATOM 574 O O . THR A 1 74 ? 2.898 -11.32 -22.516 1 93.81 74 THR A O 1
ATOM 577 N N . ILE A 1 75 ? 3.494 -13.453 -22.5 1 93.88 75 ILE A N 1
ATOM 578 C CA . ILE A 1 75 ? 2.307 -13.93 -23.203 1 93.88 75 ILE A CA 1
ATOM 579 C C . ILE A 1 75 ? 1.065 -13.672 -22.359 1 93.88 75 ILE A C 1
ATOM 581 O O . ILE A 1 75 ? -0.001 -13.344 -22.891 1 93.88 75 ILE A O 1
ATOM 585 N N . ASN A 1 76 ? 1.3 -13.812 -21.125 1 93.44 76 ASN A N 1
ATOM 586 C CA . ASN A 1 76 ? 0.16 -13.703 -20.219 1 93.44 76 ASN A CA 1
ATOM 587 C C . ASN A 1 76 ? -0.003 -12.281 -19.688 1 93.44 76 ASN A C 1
ATOM 589 O O . ASN A 1 76 ? -0.731 -12.055 -18.719 1 93.44 76 ASN A O 1
ATOM 593 N N . GLY A 1 77 ? 0.776 -11.359 -20.141 1 91.88 77 GLY A N 1
ATOM 594 C CA . GLY A 1 77 ? 0.598 -9.953 -19.828 1 91.88 77 GLY A CA 1
ATOM 595 C C . GLY A 1 77 ? 1.126 -9.57 -18.453 1 91.88 77 GLY A C 1
ATOM 596 O O . GLY A 1 77 ? 0.618 -8.641 -17.828 1 91.88 77 GLY A O 1
ATOM 597 N N . LEU A 1 78 ? 2.064 -10.297 -17.922 1 93.38 78 LEU A N 1
ATOM 598 C CA . LEU A 1 78 ? 2.658 -10.047 -16.609 1 93.38 78 LEU A CA 1
ATOM 599 C C . LEU A 1 78 ? 3.99 -9.32 -16.75 1 93.38 78 LEU A C 1
ATOM 601 O O . LEU A 1 78 ? 4.977 -9.703 -16.109 1 93.38 78 LEU A O 1
ATOM 605 N N . ASP A 1 79 ? 3.941 -8.328 -17.594 1 87.25 79 ASP A N 1
ATOM 606 C CA . ASP A 1 79 ? 5.176 -7.613 -17.922 1 87.25 79 ASP A CA 1
ATOM 607 C C . ASP A 1 79 ? 5.68 -6.824 -16.703 1 87.25 79 ASP A C 1
ATOM 609 O O . ASP A 1 79 ? 6.852 -6.445 -16.656 1 87.25 79 ASP A O 1
ATOM 613 N N . ASP A 1 80 ? 4.852 -6.691 -15.75 1 86.25 80 ASP A N 1
ATOM 614 C CA . ASP A 1 80 ? 5.211 -5.891 -14.578 1 86.25 80 ASP A CA 1
ATOM 615 C C . ASP A 1 80 ? 6.059 -6.699 -13.602 1 86.25 80 ASP A C 1
ATOM 617 O O . ASP A 1 80 ? 6.699 -6.133 -12.711 1 86.25 80 ASP A O 1
ATOM 621 N N . ILE A 1 81 ? 6.004 -7.949 -13.758 1 90.12 81 ILE A N 1
ATOM 622 C CA . ILE A 1 81 ? 6.805 -8.797 -12.883 1 90.12 81 ILE A CA 1
ATOM 623 C C . ILE A 1 81 ? 8.195 -8.992 -13.484 1 90.12 81 ILE A C 1
ATOM 625 O O . ILE A 1 81 ? 8.336 -9.578 -14.562 1 90.12 81 ILE A O 1
ATOM 629 N N . LYS A 1 82 ? 9.156 -8.555 -12.758 1 87.62 82 LYS A N 1
ATOM 630 C CA . LYS A 1 82 ? 10.531 -8.648 -13.234 1 87.62 82 LYS A CA 1
ATOM 631 C C . LYS A 1 82 ? 11.125 -10.031 -12.953 1 87.62 82 LYS A C 1
ATOM 633 O O . LYS A 1 82 ? 10.805 -10.648 -11.93 1 87.62 82 LYS A O 1
ATOM 638 N N . LEU A 1 83 ? 12.055 -10.445 -13.773 1 86.19 83 LEU A N 1
ATOM 639 C CA . LEU A 1 83 ? 12.664 -11.766 -13.641 1 86.19 83 LEU A CA 1
ATOM 640 C C . LEU A 1 83 ? 13.547 -11.836 -12.406 1 86.19 83 LEU A C 1
ATOM 642 O O . LEU A 1 83 ? 13.797 -12.922 -11.875 1 86.19 83 LEU A O 1
ATOM 646 N N . ASP A 1 84 ? 14.039 -10.656 -12.031 1 90.31 84 ASP A N 1
ATOM 647 C CA . ASP A 1 84 ? 14.867 -10.648 -10.828 1 90.31 84 ASP A CA 1
ATOM 648 C C . ASP A 1 84 ? 14.039 -10.992 -9.594 1 90.31 84 ASP A C 1
ATOM 650 O O . ASP A 1 84 ? 14.594 -11.305 -8.531 1 90.31 84 ASP A O 1
ATOM 654 N N . GLU A 1 85 ? 12.812 -10.984 -9.734 1 93.31 85 GLU A N 1
ATOM 655 C CA . GLU A 1 85 ? 11.898 -11.359 -8.664 1 93.31 85 GLU A CA 1
ATOM 656 C C . GLU A 1 85 ? 11.656 -12.859 -8.648 1 93.31 85 GLU A C 1
ATOM 658 O O . GLU A 1 85 ? 10.906 -13.367 -7.809 1 93.31 85 GLU A O 1
ATOM 663 N N . VAL A 1 86 ? 12.32 -13.555 -9.5 1 95.12 86 VAL A N 1
ATOM 664 C CA . VAL A 1 86 ? 12.156 -15 -9.625 1 95.12 86 VAL A CA 1
ATOM 665 C C . VAL A 1 86 ? 13.438 -15.711 -9.195 1 95.12 86 VAL A C 1
ATOM 667 O O . VAL A 1 86 ? 14.531 -15.367 -9.656 1 95.12 86 VAL A O 1
ATOM 670 N N . ASN A 1 87 ? 13.305 -16.641 -8.312 1 96.06 87 ASN A N 1
ATOM 671 C CA . ASN A 1 87 ? 14.398 -17.5 -7.883 1 96.06 87 ASN A CA 1
ATOM 672 C C . ASN A 1 87 ? 14.156 -18.953 -8.273 1 96.06 87 ASN A C 1
ATOM 674 O O . ASN A 1 87 ? 13.117 -19.516 -7.934 1 96.06 87 ASN A O 1
ATOM 678 N N . ILE A 1 88 ? 15.055 -19.453 -8.977 1 95.56 88 ILE A N 1
ATOM 679 C CA . ILE A 1 88 ? 14.984 -20.844 -9.406 1 95.56 88 ILE A CA 1
ATOM 680 C C . ILE A 1 88 ? 16.109 -21.656 -8.75 1 95.56 88 ILE A C 1
ATOM 682 O O . ILE A 1 88 ? 17.281 -21.406 -9.008 1 95.56 88 ILE A O 1
ATOM 686 N N . VAL A 1 89 ? 15.719 -22.547 -7.953 1 93.94 89 VAL A N 1
ATOM 687 C CA . VAL A 1 89 ? 16.703 -23.312 -7.199 1 93.94 89 VAL A CA 1
ATOM 688 C C . VAL A 1 89 ? 16.469 -24.812 -7.422 1 93.94 89 VAL A C 1
ATOM 690 O O . VAL A 1 89 ? 15.352 -25.297 -7.277 1 93.94 89 VAL A O 1
ATOM 693 N N . PRO A 1 90 ? 17.625 -25.5 -7.758 1 91.81 90 PRO A N 1
ATOM 694 C CA . PRO A 1 90 ? 17.484 -26.953 -7.863 1 91.81 90 PRO A CA 1
ATOM 695 C C . PRO A 1 90 ? 17.188 -27.625 -6.52 1 91.81 90 PRO A C 1
ATOM 697 O O . PRO A 1 90 ? 17.719 -27.203 -5.488 1 91.81 90 PRO A O 1
ATOM 700 N N . ASP A 1 91 ? 16.359 -28.578 -6.555 1 86.25 91 ASP A N 1
ATOM 701 C CA . ASP A 1 91 ? 15.992 -29.25 -5.316 1 86.25 91 ASP A CA 1
ATOM 702 C C . ASP A 1 91 ? 16.672 -30.625 -5.215 1 86.25 91 ASP A C 1
ATOM 704 O O . ASP A 1 91 ? 16.469 -31.344 -4.234 1 86.25 91 ASP A O 1
ATOM 708 N N . GLY A 1 92 ? 17.672 -31.047 -6.016 1 75.44 92 GLY A N 1
ATOM 709 C CA . GLY A 1 92 ? 18.453 -32.281 -5.961 1 75.44 92 GLY A CA 1
ATOM 710 C C . GLY A 1 92 ? 17.781 -33.438 -6.672 1 75.44 92 GLY A C 1
ATOM 711 O O . GLY A 1 92 ? 18.438 -34.406 -7.012 1 75.44 92 GLY A O 1
ATOM 712 N N . ARG A 1 93 ? 16.578 -33.594 -6.926 1 72.81 93 ARG A N 1
ATOM 713 C CA . ARG A 1 93 ? 15.922 -34.75 -7.527 1 72.81 93 ARG A CA 1
ATOM 714 C C . ARG A 1 93 ? 15.406 -34.406 -8.922 1 72.81 93 ARG A C 1
ATOM 716 O O . ARG A 1 93 ? 14.336 -34.875 -9.32 1 72.81 93 ARG A O 1
ATOM 723 N N . GLY A 1 94 ? 16.125 -33.562 -9.594 1 75.25 94 GLY A N 1
ATOM 724 C CA . GLY A 1 94 ? 15.664 -33.219 -10.93 1 75.25 94 GLY A CA 1
ATOM 725 C C . GLY A 1 94 ? 14.531 -32.188 -10.914 1 75.25 94 GLY A C 1
ATOM 726 O O . GLY A 1 94 ? 13.922 -31.922 -11.953 1 75.25 94 GLY A O 1
ATOM 727 N N . ASN A 1 95 ? 14.273 -31.781 -9.789 1 89.31 95 ASN A N 1
ATOM 728 C CA . ASN A 1 95 ? 13.211 -30.797 -9.648 1 89.31 95 ASN A CA 1
ATOM 729 C C . ASN A 1 95 ? 13.766 -29.406 -9.32 1 89.31 95 ASN A C 1
ATOM 731 O O . ASN A 1 95 ? 14.969 -29.25 -9.102 1 89.31 95 ASN A O 1
ATOM 735 N N . PHE A 1 96 ? 12.984 -28.469 -9.664 1 94.88 96 PHE A N 1
ATOM 736 C CA . PHE A 1 96 ? 13.344 -27.078 -9.359 1 94.88 96 PHE A CA 1
ATOM 737 C C . PHE A 1 96 ? 12.25 -26.422 -8.531 1 94.88 96 PHE A C 1
ATOM 739 O O . PHE A 1 96 ? 11.055 -26.625 -8.781 1 94.88 96 PHE A O 1
ATOM 746 N N . ASN A 1 97 ? 12.633 -25.734 -7.539 1 96 97 ASN A N 1
ATOM 747 C CA . ASN A 1 97 ? 11.734 -24.828 -6.844 1 96 97 ASN A CA 1
ATOM 748 C C . ASN A 1 97 ? 11.773 -23.422 -7.457 1 96 97 ASN A C 1
ATOM 750 O O . ASN A 1 97 ? 12.828 -22.781 -7.496 1 96 97 ASN A O 1
ATOM 754 N N . ILE A 1 98 ? 10.648 -23.078 -7.914 1 96.25 98 ILE A N 1
ATOM 755 C CA . ILE A 1 98 ? 10.539 -21.734 -8.477 1 96.25 98 ILE A CA 1
ATOM 756 C C . ILE A 1 98 ? 9.844 -20.812 -7.477 1 96.25 98 ILE A C 1
ATOM 758 O O . ILE A 1 98 ? 8.68 -21.031 -7.129 1 96.25 98 ILE A O 1
ATOM 762 N N . ASN A 1 99 ? 10.57 -19.859 -7.07 1 97 99 ASN A N 1
ATOM 763 C CA . ASN A 1 99 ? 10.039 -18.859 -6.137 1 97 99 ASN A CA 1
ATOM 764 C C . ASN A 1 99 ? 9.852 -17.5 -6.809 1 97 99 ASN A C 1
ATOM 766 O O . ASN A 1 99 ? 10.766 -17 -7.461 1 97 99 ASN A O 1
ATOM 770 N N . VAL A 1 100 ? 8.672 -16.938 -6.68 1 96.5 100 VAL A N 1
ATOM 771 C CA . VAL A 1 100 ? 8.367 -15.609 -7.188 1 96.5 100 VAL A CA 1
ATOM 772 C C . VAL A 1 100 ? 7.918 -14.711 -6.039 1 96.5 100 VAL A C 1
ATOM 774 O O . VAL A 1 100 ? 6.848 -14.906 -5.465 1 96.5 100 VAL A O 1
ATOM 777 N N . LYS A 1 101 ? 8.742 -13.789 -5.766 1 97 101 LYS A N 1
ATOM 778 C CA . LYS A 1 101 ? 8.461 -12.805 -4.723 1 97 101 LYS A CA 1
ATOM 779 C C . LYS A 1 101 ? 8.344 -11.406 -5.305 1 97 101 LYS A C 1
ATOM 781 O O . LYS A 1 101 ? 9.32 -10.859 -5.824 1 97 101 LYS A O 1
ATOM 786 N N . TYR A 1 102 ? 7.18 -10.906 -5.215 1 96.44 102 TYR A N 1
ATOM 787 C CA . TYR A 1 102 ? 6.996 -9.594 -5.82 1 96.44 102 TYR A CA 1
ATOM 788 C C . TYR A 1 102 ? 5.93 -8.797 -5.082 1 96.44 102 TYR A C 1
ATOM 790 O O . TYR A 1 102 ? 5.145 -9.359 -4.316 1 96.44 102 TYR A O 1
ATOM 798 N N . THR A 1 103 ? 5.969 -7.473 -5.309 1 96.5 103 THR A N 1
ATOM 799 C CA . THR A 1 103 ? 5.031 -6.531 -4.711 1 96.5 103 THR A CA 1
ATOM 800 C C . THR A 1 103 ? 4.258 -5.781 -5.789 1 96.5 103 THR A C 1
ATOM 802 O O . THR A 1 103 ? 4.832 -5.359 -6.793 1 96.5 103 THR A O 1
ATOM 805 N N . VAL A 1 104 ? 2.959 -5.707 -5.586 1 95.69 104 VAL A N 1
ATOM 806 C CA . VAL A 1 104 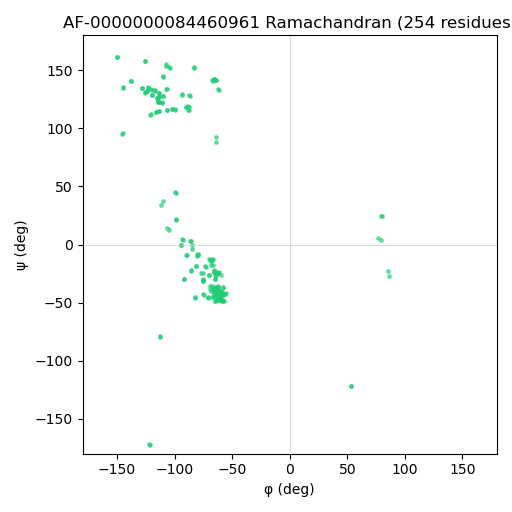? 2.102 -4.938 -6.484 1 95.69 104 VAL A CA 1
ATOM 807 C C . VAL A 1 104 ? 1.448 -3.791 -5.715 1 95.69 104 VAL A C 1
ATOM 809 O O . VAL A 1 104 ? 0.93 -3.988 -4.613 1 95.69 104 VAL A O 1
ATOM 812 N N . VAL A 1 105 ? 1.52 -2.623 -6.336 1 96.62 105 VAL A N 1
ATOM 813 C CA . VAL A 1 105 ? 0.879 -1.455 -5.738 1 96.62 105 VAL A CA 1
ATOM 814 C C . VAL A 1 105 ? -0.177 -0.901 -6.691 1 96.62 105 VAL A C 1
ATOM 816 O O . VAL A 1 105 ? 0.095 -0.687 -7.875 1 96.62 105 VAL A O 1
ATOM 819 N N . ARG A 1 106 ? -1.383 -0.699 -6.188 1 97 106 ARG A N 1
ATOM 820 C CA . ARG A 1 106 ? -2.486 -0.152 -6.973 1 97 106 ARG A CA 1
ATOM 821 C C . ARG A 1 106 ? -3.131 1.031 -6.258 1 97 106 ARG A C 1
ATOM 823 O O . ARG A 1 106 ? -3.42 0.958 -5.059 1 97 106 ARG A O 1
ATOM 830 N N . PRO A 1 107 ? -3.352 2.07 -7.059 1 97.25 107 PRO A N 1
ATOM 831 C CA . PRO A 1 107 ? -4.027 3.195 -6.41 1 97.25 107 PRO A CA 1
ATOM 832 C C . PRO A 1 107 ? -5.441 2.848 -5.945 1 97.25 107 PRO A C 1
ATOM 834 O O . PRO A 1 107 ? -6.145 2.086 -6.617 1 97.25 107 PRO A O 1
ATOM 837 N N . LEU A 1 108 ? -5.773 3.348 -4.848 1 96.12 108 LEU A N 1
ATOM 838 C CA . LEU A 1 108 ? -7.117 3.16 -4.305 1 96.12 108 LEU A CA 1
ATOM 839 C C . LEU A 1 108 ? -7.883 4.477 -4.277 1 96.12 108 LEU A C 1
ATOM 841 O O . LEU A 1 108 ? -8.719 4.73 -5.145 1 96.12 108 LEU A O 1
ATOM 845 N N . PHE A 1 109 ? -7.613 5.383 -3.238 1 93.62 109 PHE A N 1
ATOM 846 C CA . PHE A 1 109 ? -8.258 6.68 -3.066 1 93.62 109 PHE A CA 1
ATOM 847 C C . PHE A 1 109 ? -7.273 7.703 -2.512 1 93.62 109 PHE A C 1
ATOM 849 O O . PHE A 1 109 ? -6.504 7.402 -1.6 1 93.62 109 PHE A O 1
ATOM 856 N N . TYR A 1 110 ? -7.383 8.969 -3.213 1 93.5 110 TYR A N 1
ATOM 857 C CA . TYR A 1 110 ? -6.523 10.055 -2.75 1 93.5 110 TYR A CA 1
ATOM 858 C C . TYR A 1 110 ? -5.066 9.609 -2.701 1 93.5 110 TYR A C 1
ATOM 860 O O . TYR A 1 110 ? -4.496 9.211 -3.717 1 93.5 110 TYR A O 1
ATOM 868 N N . ASN A 1 111 ? -4.426 9.688 -1.511 1 97.56 111 ASN A N 1
ATOM 869 C CA . ASN A 1 111 ? -3.025 9.305 -1.358 1 97.56 111 ASN A CA 1
ATOM 870 C C . ASN A 1 111 ? -2.893 7.891 -0.794 1 97.56 111 ASN A C 1
ATOM 872 O O . ASN A 1 111 ? -1.83 7.516 -0.294 1 97.56 111 ASN A O 1
ATOM 876 N N . ILE A 1 112 ? -3.92 7.148 -0.954 1 98.19 112 ILE A N 1
ATOM 877 C CA . ILE A 1 112 ? -3.924 5.785 -0.436 1 98.19 112 ILE A CA 1
ATOM 878 C C . ILE A 1 112 ? -3.787 4.793 -1.59 1 98.19 112 ILE A C 1
ATOM 880 O O . ILE A 1 112 ? -4.477 4.918 -2.605 1 98.19 112 ILE A O 1
ATOM 884 N N . SER A 1 113 ? -2.941 3.822 -1.474 1 98.19 113 SER A N 1
ATOM 885 C CA . SER A 1 113 ? -2.791 2.711 -2.406 1 98.19 113 SER A CA 1
ATOM 886 C C . SER A 1 113 ? -2.902 1.369 -1.69 1 98.19 113 SER A C 1
ATOM 888 O O . SER A 1 113 ? -2.797 1.304 -0.464 1 98.19 113 SER A O 1
ATOM 890 N N . LEU A 1 114 ? -3.219 0.356 -2.404 1 98.31 114 LEU A N 1
ATOM 891 C CA . LEU A 1 114 ? -3.131 -1.025 -1.945 1 98.31 114 LEU A CA 1
ATOM 892 C C . LEU A 1 114 ? -1.793 -1.646 -2.334 1 98.31 114 LEU A C 1
ATOM 894 O O . LEU A 1 114 ? -1.36 -1.526 -3.482 1 98.31 114 LEU A O 1
ATOM 898 N N . MET A 1 115 ? -1.203 -2.195 -1.357 1 98.31 115 MET A N 1
ATOM 899 C CA . MET A 1 115 ? 0.059 -2.896 -1.576 1 98.31 115 MET A CA 1
ATOM 900 C C . MET A 1 115 ? -0.099 -4.395 -1.324 1 98.31 115 MET A C 1
ATOM 902 O O . MET A 1 115 ? -0.584 -4.801 -0.268 1 98.31 115 MET A O 1
ATOM 906 N N . PHE A 1 116 ? 0.19 -5.168 -2.238 1 98.06 116 PHE A N 1
ATOM 907 C CA . PHE A 1 116 ? 0.093 -6.621 -2.172 1 98.06 116 PHE A CA 1
ATOM 908 C C . PHE A 1 116 ? 1.479 -7.254 -2.17 1 98.06 116 PHE A C 1
ATOM 910 O O . PHE A 1 116 ? 2.277 -7.02 -3.08 1 98.06 116 PHE A O 1
ATOM 917 N N . ASN A 1 117 ? 1.761 -8.016 -1.154 1 97.94 117 ASN A N 1
ATOM 918 C CA . ASN A 1 117 ? 3.016 -8.758 -1.11 1 97.94 117 ASN A CA 1
ATOM 919 C C . ASN A 1 117 ? 2.791 -10.25 -1.349 1 97.94 117 ASN A C 1
ATOM 921 O O . ASN A 1 117 ? 2.186 -10.93 -0.52 1 97.94 117 ASN A O 1
ATOM 925 N N . PHE A 1 118 ? 3.352 -10.688 -2.455 1 97.69 118 PHE A N 1
ATOM 926 C CA . PHE A 1 118 ? 3.211 -12.094 -2.793 1 97.69 118 PHE A CA 1
ATOM 927 C C . PHE A 1 118 ? 4.543 -12.82 -2.643 1 97.69 118 PHE A C 1
ATOM 929 O O . PHE A 1 118 ? 5.598 -12.266 -2.936 1 97.69 118 PHE A O 1
ATOM 936 N N . ASP A 1 119 ? 4.516 -14 -2.23 1 97.06 119 ASP A N 1
ATOM 937 C CA . ASP A 1 119 ? 5.629 -14.938 -2.119 1 97.06 119 ASP A CA 1
ATOM 938 C C . ASP A 1 119 ? 5.176 -16.375 -2.414 1 97.06 119 ASP A C 1
ATOM 940 O O . ASP A 1 119 ? 4.66 -17.062 -1.531 1 97.06 119 ASP A O 1
ATOM 944 N N . GLU A 1 120 ? 5.402 -16.688 -3.656 1 95.25 120 GLU A N 1
ATOM 945 C CA . GLU A 1 120 ? 4.902 -17.984 -4.133 1 95.25 120 GLU A CA 1
ATOM 946 C C . GLU A 1 120 ? 6.047 -18.922 -4.488 1 95.25 120 GLU A C 1
ATOM 948 O O . GLU A 1 120 ? 6.992 -18.531 -5.176 1 95.25 120 GLU A O 1
ATOM 953 N N . THR A 1 121 ? 5.984 -20.094 -3.992 1 96.06 121 THR A N 1
ATOM 954 C CA . THR A 1 121 ? 6.945 -21.125 -4.355 1 96.06 121 THR A CA 1
ATOM 955 C C . THR A 1 121 ? 6.23 -22.359 -4.898 1 96.06 121 THR A C 1
ATOM 957 O O . THR A 1 121 ? 5.258 -22.828 -4.309 1 96.06 121 THR A O 1
ATOM 960 N N . LYS A 1 122 ? 6.746 -22.797 -5.996 1 95.31 122 LYS A N 1
ATOM 961 C CA . LYS A 1 122 ? 6.18 -23.984 -6.629 1 95.31 122 LYS A CA 1
ATOM 962 C C . LYS A 1 122 ? 7.281 -24.922 -7.137 1 95.31 122 LYS A C 1
ATOM 964 O O . LYS A 1 122 ? 8.281 -24.453 -7.684 1 95.31 122 LYS A O 1
ATOM 969 N N . GLU A 1 123 ? 7.008 -26.125 -6.949 1 94.25 123 GLU A N 1
ATOM 970 C CA . GLU A 1 123 ? 7.922 -27.141 -7.48 1 94.25 123 GLU A CA 1
ATOM 971 C C . GLU A 1 123 ? 7.57 -27.484 -8.922 1 94.25 123 GLU A C 1
ATOM 973 O O . GLU A 1 123 ? 6.398 -27.688 -9.25 1 94.25 123 GLU A O 1
ATOM 978 N N . VAL A 1 124 ? 8.617 -27.391 -9.695 1 93.44 124 VAL A N 1
ATOM 979 C CA . VAL A 1 124 ? 8.461 -27.734 -11.102 1 93.44 124 VAL A CA 1
ATOM 980 C C . VAL A 1 124 ? 9.312 -28.969 -11.422 1 93.44 124 VAL A C 1
ATOM 982 O O . VAL A 1 124 ? 10.523 -28.984 -11.18 1 93.44 124 VAL A O 1
ATOM 985 N N . ASN A 1 125 ? 8.625 -29.953 -11.984 1 90.31 125 ASN A N 1
ATOM 986 C CA . ASN A 1 125 ? 9.305 -31.188 -12.398 1 90.31 125 ASN A CA 1
ATOM 987 C C . ASN A 1 125 ? 9.602 -31.188 -13.898 1 90.31 125 ASN A C 1
ATOM 989 O O . ASN A 1 125 ? 8.68 -31.141 -14.711 1 90.31 125 ASN A O 1
ATOM 993 N N . ILE A 1 126 ? 10.93 -31.203 -14.289 1 83.94 126 ILE A N 1
ATOM 994 C CA . ILE A 1 126 ? 11.32 -31.094 -15.688 1 83.94 126 ILE A CA 1
ATOM 995 C C . ILE A 1 126 ? 11.297 -32.469 -16.344 1 83.94 126 ILE A C 1
ATOM 997 O O . ILE A 1 126 ? 11.375 -32.594 -17.562 1 83.94 126 ILE A O 1
ATOM 1001 N N . GLY A 1 127 ? 11.406 -33.531 -15.586 1 73.44 127 GLY A N 1
ATOM 1002 C CA . GLY A 1 127 ? 11.406 -34.875 -16.109 1 73.44 127 GLY A CA 1
ATOM 1003 C C . GLY A 1 127 ? 10.016 -35.469 -16.219 1 73.44 127 GLY A C 1
ATOM 1004 O O . GLY A 1 127 ? 9.867 -36.656 -16.516 1 73.44 127 GLY A O 1
ATOM 1005 N N . LYS A 1 128 ? 9.094 -34.75 -15.656 1 59.56 128 LYS A N 1
ATOM 1006 C CA . LYS A 1 128 ? 7.781 -35.406 -15.703 1 59.56 128 LYS A CA 1
ATOM 1007 C C . LYS A 1 128 ? 7.293 -35.562 -17.141 1 59.56 128 LYS A C 1
ATOM 1009 O O . LYS A 1 128 ? 7.215 -34.562 -17.875 1 59.56 128 LYS A O 1
ATOM 1014 N N . LYS A 1 129 ? 7.637 -36.812 -17.766 1 47.91 129 LYS A N 1
ATOM 1015 C CA . LYS A 1 129 ? 6.906 -37.406 -18.891 1 47.91 129 LYS A CA 1
ATOM 1016 C C . LYS A 1 129 ? 5.48 -37.781 -18.484 1 47.91 129 LYS A C 1
ATOM 1018 O O . LYS A 1 129 ? 5.219 -38.094 -17.328 1 47.91 129 LYS A O 1
ATOM 1023 N N . MET B 1 1 ? -44.812 -16.75 -0.029 1 46.72 1 MET B N 1
ATOM 1024 C CA . MET B 1 1 ? -44.062 -15.641 0.575 1 46.72 1 MET B CA 1
ATOM 1025 C C . MET B 1 1 ? -42.812 -16.125 1.253 1 46.72 1 MET B C 1
ATOM 1027 O O . MET B 1 1 ? -42.188 -15.398 2.021 1 46.72 1 MET B O 1
ATOM 1031 N N . ARG B 1 2 ? -42.562 -17.375 1.477 1 54.75 2 ARG B N 1
ATOM 1032 C CA . ARG B 1 2 ? -41.469 -18.016 2.209 1 54.75 2 ARG B CA 1
ATOM 1033 C C . ARG B 1 2 ? -40.188 -18.031 1.374 1 54.75 2 ARG B C 1
ATOM 1035 O O . ARG B 1 2 ? -39.094 -18.172 1.914 1 54.75 2 ARG B O 1
ATOM 1042 N N . LYS B 1 3 ? -40.281 -17.969 0.12 1 63.72 3 LYS B N 1
ATOM 1043 C CA . LYS B 1 3 ? -39.156 -18.078 -0.799 1 63.72 3 LYS B CA 1
ATOM 1044 C C . LYS B 1 3 ? -38.281 -16.812 -0.772 1 63.72 3 LYS B C 1
ATOM 1046 O O . LYS B 1 3 ? -37.094 -16.859 -1.023 1 63.72 3 LYS B O 1
ATOM 1051 N N . GLN B 1 4 ? -39.062 -15.625 -0.185 1 70.19 4 GLN B N 1
ATOM 1052 C CA . GLN B 1 4 ? -38.344 -14.367 -0.201 1 70.19 4 GLN B CA 1
ATOM 1053 C C . GLN B 1 4 ? -37.438 -14.234 1.021 1 70.19 4 GLN B C 1
ATOM 1055 O O . GLN B 1 4 ? -36.594 -13.344 1.08 1 70.19 4 GLN B O 1
ATOM 1060 N N . GLN B 1 5 ? -37.531 -15.289 1.94 1 71.56 5 GLN B N 1
ATOM 1061 C CA . GLN B 1 5 ? -36.781 -15.219 3.186 1 71.56 5 GLN B CA 1
ATOM 1062 C C . GLN B 1 5 ? -35.312 -15.5 2.949 1 71.56 5 GLN B C 1
ATOM 1064 O O . GLN B 1 5 ? -34.438 -14.906 3.594 1 71.56 5 GLN B O 1
ATOM 1069 N N . GLY B 1 6 ? -35 -16.312 1.953 1 72.38 6 GLY B N 1
ATOM 1070 C CA . GLY B 1 6 ? -33.625 -16.688 1.699 1 72.38 6 GLY B CA 1
ATOM 1071 C C . GLY B 1 6 ? -32.812 -15.539 1.133 1 72.38 6 GLY B C 1
ATOM 1072 O O . GLY B 1 6 ? -31.688 -15.297 1.587 1 72.38 6 GLY B O 1
ATOM 1073 N N . LEU B 1 7 ? -33.406 -14.938 0.205 1 82.19 7 LEU B N 1
ATOM 1074 C CA . LEU B 1 7 ? -32.719 -13.812 -0.434 1 82.19 7 LEU B CA 1
ATOM 1075 C C . LEU B 1 7 ? -32.5 -12.68 0.561 1 82.19 7 LEU B C 1
ATOM 1077 O O . LEU B 1 7 ? -31.469 -12 0.506 1 82.19 7 LEU B O 1
ATOM 1081 N N . THR B 1 8 ? -33.375 -12.586 1.602 1 85.69 8 THR B N 1
ATOM 1082 C CA . THR B 1 8 ? -33.25 -11.547 2.615 1 85.69 8 THR B CA 1
ATOM 1083 C C . THR B 1 8 ? -32.094 -11.844 3.555 1 85.69 8 THR B C 1
ATOM 1085 O O . THR B 1 8 ? -31.344 -10.938 3.926 1 85.69 8 THR B O 1
ATOM 1088 N N . LEU B 1 9 ? -31.984 -13.125 3.967 1 89.69 9 LEU B N 1
ATOM 1089 C CA . LEU B 1 9 ? -30.891 -13.516 4.848 1 89.69 9 LEU B CA 1
ATOM 1090 C C . LEU B 1 9 ? -29.547 -13.305 4.168 1 89.69 9 LEU B C 1
ATOM 1092 O O . LEU B 1 9 ? -28.609 -12.805 4.789 1 89.69 9 LEU B O 1
ATOM 1096 N N . ILE B 1 10 ? -29.531 -13.594 2.93 1 90.62 10 ILE B N 1
ATOM 1097 C CA . ILE B 1 10 ? -28.297 -13.414 2.16 1 90.62 10 ILE B CA 1
ATOM 1098 C C . ILE B 1 10 ? -27.969 -11.93 2.057 1 90.62 10 ILE B C 1
ATOM 1100 O O . ILE B 1 10 ? -26.797 -11.539 2.199 1 90.62 10 ILE B O 1
ATOM 1104 N N . GLY B 1 11 ? -28.922 -11.18 1.77 1 88.31 11 GLY B N 1
ATOM 1105 C CA . GLY B 1 11 ? -28.734 -9.742 1.7 1 88.31 11 GLY B CA 1
ATOM 1106 C C . GLY B 1 11 ? -28.234 -9.141 3.004 1 88.31 11 GLY B C 1
ATOM 1107 O O . GLY B 1 11 ? -27.375 -8.258 3.002 1 88.31 11 GLY B O 1
ATOM 1108 N N . MET B 1 12 ? -28.844 -9.648 4.074 1 89.25 12 MET B N 1
ATOM 1109 C CA . MET B 1 12 ? -28.438 -9.156 5.383 1 89.25 12 MET B CA 1
ATOM 1110 C C . MET B 1 12 ? -26.984 -9.547 5.672 1 89.25 12 MET B C 1
ATOM 1112 O O . MET B 1 12 ? -26.203 -8.727 6.156 1 89.25 12 MET B O 1
ATOM 1116 N N . LEU B 1 13 ? -26.719 -10.828 5.43 1 94 13 LEU B N 1
ATOM 1117 C CA . LEU B 1 13 ? -25.359 -11.305 5.66 1 94 13 LEU B CA 1
ATOM 1118 C C . LEU B 1 13 ? -24.359 -10.516 4.828 1 94 13 LEU B C 1
ATOM 1120 O O . LEU B 1 13 ? -23.297 -10.148 5.324 1 94 13 LEU B O 1
ATOM 1124 N N . PHE B 1 14 ? -24.766 -10.281 3.592 1 92.69 14 PHE B N 1
ATOM 1125 C CA . PHE B 1 14 ? -23.906 -9.516 2.701 1 92.69 14 PHE B CA 1
ATOM 1126 C C . PHE B 1 14 ? -23.641 -8.125 3.26 1 92.69 14 PHE B C 1
ATOM 1128 O O . PHE B 1 14 ? -22.5 -7.676 3.312 1 92.69 14 PHE B O 1
ATOM 1135 N N . THR B 1 15 ? -24.672 -7.434 3.703 1 90.69 15 THR B N 1
ATOM 1136 C CA . THR B 1 15 ? -24.547 -6.082 4.23 1 90.69 15 THR B CA 1
ATOM 1137 C C . THR B 1 15 ? -23.641 -6.066 5.465 1 90.69 15 THR B C 1
ATOM 1139 O O . THR B 1 15 ? -22.797 -5.184 5.617 1 90.69 15 THR B O 1
ATOM 1142 N N . VAL B 1 16 ? -23.812 -7.051 6.32 1 93.69 16 VAL B N 1
ATOM 1143 C CA . VAL B 1 16 ? -23.016 -7.137 7.535 1 93.69 16 VAL B CA 1
ATOM 1144 C C . VAL B 1 16 ? -21.531 -7.289 7.168 1 93.69 16 VAL B C 1
ATOM 1146 O O . VAL B 1 16 ? -20.672 -6.617 7.742 1 93.69 16 VAL B O 1
ATOM 1149 N N . ILE B 1 17 ? -21.188 -8.133 6.23 1 94.31 17 ILE B N 1
ATOM 1150 C CA . ILE B 1 17 ? -19.812 -8.391 5.801 1 94.31 17 ILE B CA 1
ATOM 1151 C C . ILE B 1 17 ? -19.203 -7.102 5.25 1 94.31 17 ILE B C 1
ATOM 1153 O O . ILE B 1 17 ? -18.078 -6.738 5.605 1 94.31 17 ILE B O 1
ATOM 1157 N N . VAL B 1 18 ? -19.969 -6.449 4.461 1 93.75 18 VAL B N 1
ATOM 1158 C CA . VAL B 1 18 ? -19.5 -5.223 3.826 1 93.75 18 VAL B CA 1
ATOM 1159 C C . VAL B 1 18 ? -19.203 -4.168 4.891 1 93.75 18 VAL B C 1
ATOM 1161 O O . VAL B 1 18 ? -18.172 -3.506 4.852 1 93.75 18 VAL B O 1
ATOM 1164 N N . VAL B 1 19 ? -20.094 -4.051 5.832 1 93.38 19 VAL B N 1
ATOM 1165 C CA . VAL B 1 19 ? -19.922 -3.08 6.91 1 93.38 19 VAL B CA 1
ATOM 1166 C C . VAL B 1 19 ? -18.703 -3.447 7.75 1 93.38 19 VAL B C 1
ATOM 1168 O O . VAL B 1 19 ? -17.922 -2.572 8.148 1 93.38 19 VAL B O 1
ATOM 1171 N N . CYS B 1 20 ? -18.531 -4.684 7.965 1 93.38 20 CYS B N 1
ATOM 1172 C CA . CYS B 1 20 ? -17.391 -5.152 8.734 1 93.38 20 CYS B CA 1
ATOM 1173 C C . CYS B 1 20 ? -16.078 -4.832 8.008 1 93.38 20 CYS B C 1
ATOM 1175 O O . CYS B 1 20 ? -15.141 -4.328 8.625 1 93.38 20 CYS B O 1
ATOM 1177 N N . ILE B 1 21 ? -16 -5.043 6.723 1 92.75 21 ILE B N 1
ATOM 1178 C CA . ILE B 1 21 ? -14.812 -4.762 5.926 1 92.75 21 ILE B CA 1
ATOM 1179 C C . ILE B 1 21 ? -14.531 -3.26 5.934 1 92.75 21 ILE B C 1
ATOM 1181 O O . ILE B 1 21 ? -13.391 -2.836 6.141 1 92.75 21 ILE B O 1
ATOM 1185 N N . ALA B 1 22 ? -15.562 -2.504 5.75 1 93.19 22 ALA B N 1
ATOM 1186 C CA . ALA B 1 22 ? -15.422 -1.05 5.785 1 93.19 22 ALA B CA 1
ATOM 1187 C C . ALA B 1 22 ? -14.906 -0.577 7.141 1 93.19 22 ALA B C 1
ATOM 1189 O O . ALA B 1 22 ? -14.031 0.292 7.207 1 93.19 22 ALA B O 1
ATOM 1190 N N . GLY B 1 23 ? -15.477 -1.172 8.141 1 93.25 23 GLY B N 1
ATOM 1191 C CA . GLY B 1 23 ? -15.016 -0.84 9.477 1 93.25 23 GLY B CA 1
ATOM 1192 C C . GLY B 1 23 ? -13.547 -1.156 9.703 1 93.25 23 GLY B C 1
ATOM 1193 O O . GLY B 1 23 ? -12.82 -0.354 10.281 1 93.25 23 GLY B O 1
ATOM 1194 N N . LEU B 1 24 ? -13.094 -2.283 9.242 1 93.38 24 LEU B N 1
ATOM 1195 C CA . LEU B 1 24 ? -11.688 -2.674 9.352 1 93.38 24 LEU B CA 1
ATOM 1196 C C . LEU B 1 24 ? -10.789 -1.67 8.641 1 93.38 24 LEU B C 1
ATOM 1198 O O . LEU B 1 24 ? -9.766 -1.249 9.18 1 93.38 24 LEU B O 1
ATOM 1202 N N . VAL B 1 25 ? -11.141 -1.284 7.402 1 94.5 25 VAL B N 1
ATOM 1203 C CA . V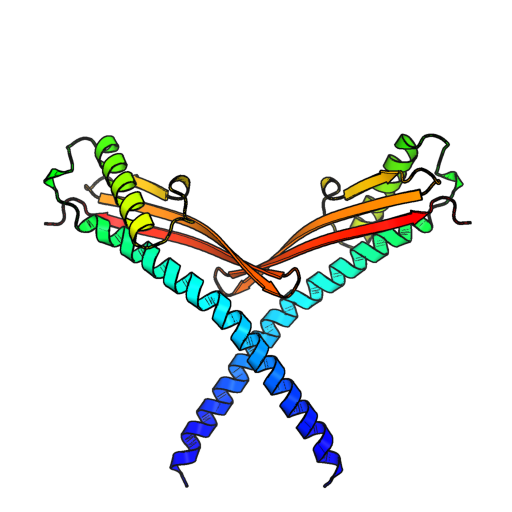AL B 1 25 ? -10.359 -0.329 6.625 1 94.5 25 VAL B CA 1
ATOM 1204 C C . VAL B 1 25 ? -10.32 1.018 7.344 1 94.5 25 VAL B C 1
ATOM 1206 O O . VAL B 1 25 ? -9.258 1.617 7.5 1 94.5 25 VAL B O 1
ATOM 1209 N N . ILE B 1 26 ? -11.453 1.474 7.832 1 93.94 26 ILE B N 1
ATOM 1210 C CA . ILE B 1 26 ? -11.57 2.762 8.508 1 93.94 26 ILE B CA 1
ATOM 1211 C C . ILE B 1 26 ? -10.695 2.768 9.758 1 93.94 26 ILE B C 1
ATOM 1213 O O . ILE B 1 26 ? -9.992 3.74 10.023 1 93.94 26 ILE B O 1
ATOM 1217 N N . MET B 1 27 ? -10.727 1.691 10.445 1 95.12 27 MET B N 1
ATOM 1218 C CA . MET B 1 27 ? -9.961 1.57 11.688 1 95.12 27 MET B CA 1
ATOM 1219 C C . MET B 1 27 ? -8.461 1.608 11.398 1 95.12 27 MET B C 1
ATOM 1221 O O . MET B 1 27 ? -7.668 1.948 12.281 1 95.12 27 MET B O 1
ATOM 1225 N N . ARG B 1 28 ? -8.023 1.295 10.195 1 96 28 ARG B N 1
ATOM 1226 C CA . ARG B 1 28 ? -6.613 1.333 9.805 1 96 28 ARG B CA 1
ATOM 1227 C C . ARG B 1 28 ? -6.246 2.689 9.219 1 96 28 ARG B C 1
ATOM 1229 O O . ARG B 1 28 ? -5.105 3.141 9.344 1 96 28 ARG B O 1
ATOM 1236 N N . VAL B 1 29 ? -7.184 3.324 8.609 1 96.94 29 VAL B N 1
ATOM 1237 C CA . VAL B 1 29 ? -6.945 4.578 7.902 1 96.94 29 VAL B CA 1
ATOM 1238 C C . VAL B 1 29 ? -6.961 5.742 8.891 1 96.94 29 VAL B C 1
ATOM 1240 O O . VAL B 1 29 ? -6.086 6.609 8.852 1 96.94 29 VAL B O 1
ATOM 1243 N N . VAL B 1 30 ? -7.895 5.82 9.789 1 96.75 30 VAL B N 1
ATOM 1244 C CA . VAL B 1 30 ? -8.156 6.973 10.648 1 96.75 30 VAL B CA 1
ATOM 1245 C C . VAL B 1 30 ? -6.91 7.293 11.477 1 96.75 30 VAL B C 1
ATOM 1247 O O . VAL B 1 30 ? -6.461 8.438 11.508 1 96.75 30 VAL B O 1
ATOM 1250 N N . PRO B 1 31 ? -6.27 6.25 12.148 1 96.06 31 PRO B N 1
ATOM 1251 C CA . PRO B 1 31 ? -5.074 6.562 12.938 1 96.06 31 PRO B CA 1
ATOM 1252 C C . PRO B 1 31 ? -3.969 7.203 12.094 1 96.06 31 PRO B C 1
ATOM 1254 O O . PRO B 1 31 ? -3.232 8.062 12.594 1 96.06 31 PRO B O 1
ATOM 1257 N N . VAL B 1 32 ? -3.801 6.805 10.883 1 96.81 32 VAL B N 1
ATOM 1258 C CA . VAL B 1 32 ? -2.758 7.324 10.008 1 96.81 32 VAL B CA 1
ATOM 1259 C C . VAL B 1 32 ? -3.006 8.805 9.734 1 96.81 32 VAL B C 1
ATOM 1261 O O . VAL B 1 32 ? -2.072 9.609 9.75 1 96.81 32 VAL B O 1
ATOM 1264 N N . TYR B 1 33 ? -4.262 9.148 9.523 1 96.62 33 TYR B N 1
ATOM 1265 C CA . TYR B 1 33 ? -4.57 10.539 9.234 1 96.62 33 TYR B CA 1
ATOM 1266 C C . TYR B 1 33 ? -4.5 11.391 10.5 1 96.62 33 TYR B C 1
ATOM 1268 O O . TYR B 1 33 ? -4.156 12.57 10.438 1 96.62 33 TYR B O 1
ATOM 1276 N N . ILE B 1 34 ? -4.805 10.852 11.609 1 96.12 34 ILE B N 1
ATOM 1277 C CA . ILE B 1 34 ? -4.602 11.547 12.875 1 96.12 34 ILE B CA 1
ATOM 1278 C C . ILE B 1 34 ? -3.119 11.844 13.07 1 96.12 34 ILE B C 1
ATOM 1280 O O . ILE B 1 34 ? -2.746 12.953 13.453 1 96.12 34 ILE B O 1
ATOM 1284 N N . GLN B 1 35 ? -2.281 10.844 12.805 1 95.69 35 GLN B N 1
ATOM 1285 C CA . GLN B 1 35 ? -0.838 11.055 12.867 1 95.69 35 GLN B CA 1
ATOM 1286 C C . GLN B 1 35 ? -0.398 12.148 11.898 1 95.69 35 GLN B C 1
ATOM 1288 O O . GLN B 1 35 ? 0.44 12.984 12.242 1 95.69 35 GLN B O 1
ATOM 1293 N N . HIS B 1 36 ? -0.953 12.094 10.75 1 96.38 36 HIS B N 1
ATOM 1294 C CA . HIS B 1 36 ? -0.597 13.117 9.773 1 96.38 36 HIS B CA 1
ATOM 1295 C C . HIS B 1 36 ? -0.994 14.508 10.258 1 96.38 36 HIS B C 1
ATOM 1297 O O . HIS B 1 36 ? -0.287 15.484 10 1 96.38 36 HIS B O 1
ATOM 1303 N N . PHE B 1 37 ? -2.062 14.625 10.922 1 96.69 37 PHE B N 1
ATOM 1304 C CA . PHE B 1 37 ? -2.461 15.898 11.523 1 96.69 37 PHE B CA 1
ATOM 1305 C C . PHE B 1 37 ? -1.446 16.344 12.57 1 96.69 37 PHE B C 1
ATOM 1307 O O . PHE B 1 37 ? -1.112 17.531 12.648 1 96.69 37 PHE B O 1
ATOM 1314 N N . GLU B 1 38 ? -0.938 15.398 13.352 1 96.19 38 GLU B N 1
ATOM 1315 C CA . GLU B 1 38 ? 0.095 15.703 14.336 1 96.19 38 GLU B CA 1
ATOM 1316 C C . GLU B 1 38 ? 1.371 16.203 13.656 1 96.19 38 GLU B C 1
ATOM 1318 O O . GLU B 1 38 ? 2.07 17.062 14.188 1 96.19 38 GLU B O 1
ATOM 1323 N N . VAL B 1 39 ? 1.69 15.57 12.508 1 96.31 39 VAL B N 1
ATOM 1324 C CA . VAL B 1 39 ? 2.846 16.031 11.75 1 96.31 39 VAL B CA 1
ATOM 1325 C C . VAL B 1 39 ? 2.676 17.5 11.383 1 96.31 39 VAL B C 1
ATOM 1327 O O . VAL B 1 39 ? 3.568 18.312 11.633 1 96.31 39 VAL B O 1
ATOM 1330 N N . LYS B 1 40 ? 1.542 17.859 10.875 1 96.25 40 LYS B N 1
ATOM 1331 C CA . LYS B 1 40 ? 1.271 19.25 10.484 1 96.25 40 LYS B CA 1
ATOM 1332 C C . LYS B 1 40 ? 1.325 20.188 11.695 1 96.25 40 LYS B C 1
ATOM 1334 O O . LYS B 1 40 ? 1.878 21.281 11.609 1 96.25 40 LYS B O 1
ATOM 1339 N N . ARG B 1 41 ? 0.82 19.75 12.75 1 95.5 41 ARG B N 1
ATOM 1340 C CA . ARG B 1 41 ? 0.842 20.531 13.977 1 95.5 41 ARG B CA 1
ATOM 1341 C C . ARG B 1 41 ? 2.27 20.734 14.477 1 95.5 41 ARG B C 1
ATOM 1343 O O . ARG B 1 41 ? 2.621 21.812 14.961 1 95.5 41 ARG B O 1
ATOM 1350 N N . SER B 1 42 ? 3.018 19.625 14.383 1 95.69 42 SER B N 1
ATOM 1351 C CA . SER B 1 42 ? 4.41 19.703 14.805 1 95.69 42 SER B CA 1
ATOM 1352 C C . SER B 1 42 ? 5.188 20.734 13.992 1 95.69 42 SER B C 1
ATOM 1354 O O . SER B 1 42 ? 6.016 21.469 14.539 1 95.69 42 SER B O 1
ATOM 1356 N N . ILE B 1 43 ? 4.949 20.812 12.734 1 95.62 43 ILE B N 1
ATOM 1357 C CA . ILE B 1 43 ? 5.594 21.797 11.883 1 95.62 43 ILE B CA 1
ATOM 1358 C C . ILE B 1 43 ? 5.133 23.203 12.281 1 95.62 43 ILE B C 1
ATOM 1360 O O . ILE B 1 43 ? 5.949 24.109 12.422 1 95.62 43 ILE B O 1
ATOM 1364 N N . SER B 1 44 ? 3.889 23.391 12.57 1 94.56 44 SER B N 1
ATOM 1365 C CA . SER B 1 44 ? 3.334 24.688 12.953 1 94.56 44 SER B CA 1
ATOM 1366 C C . SER B 1 44 ? 3.91 25.172 14.281 1 94.56 44 SER B C 1
ATOM 1368 O O . SER B 1 44 ? 4.059 26.375 14.5 1 94.56 44 SER B O 1
ATOM 1370 N N . ALA B 1 45 ? 4.262 24.219 15.109 1 94.19 45 ALA B N 1
ATOM 1371 C CA . ALA B 1 45 ? 4.812 24.547 16.422 1 94.19 45 ALA B CA 1
ATOM 1372 C C . ALA B 1 45 ? 6.164 25.25 16.297 1 94.19 45 ALA B C 1
ATOM 1374 O O . ALA B 1 45 ? 6.605 25.938 17.219 1 94.19 45 ALA B O 1
ATOM 1375 N N . LEU B 1 46 ? 6.812 25.031 15.195 1 93.88 46 LEU B N 1
ATOM 1376 C CA . LEU B 1 46 ? 8.117 25.641 14.977 1 93.88 46 LEU B CA 1
ATOM 1377 C C . LEU B 1 46 ? 7.996 27.156 14.945 1 93.88 46 LEU B C 1
ATOM 1379 O O . LEU B 1 46 ? 8.969 27.875 15.195 1 93.88 46 LEU B O 1
ATOM 1383 N N . GLU B 1 47 ? 6.844 27.625 14.625 1 92.69 47 GLU B N 1
ATOM 1384 C CA . GLU B 1 47 ? 6.637 29.078 14.562 1 92.69 47 GLU B CA 1
ATOM 1385 C C . GLU B 1 47 ? 6.664 29.688 15.961 1 92.69 47 GLU B C 1
ATOM 1387 O O . GLU B 1 47 ? 6.797 30.906 16.094 1 92.69 47 GLU B O 1
ATOM 1392 N N . ASN B 1 48 ? 6.602 28.844 16.938 1 92.12 48 ASN B N 1
ATOM 1393 C CA . ASN B 1 48 ? 6.57 29.328 18.312 1 92.12 48 ASN B CA 1
ATOM 1394 C C . ASN B 1 48 ? 7.965 29.359 18.922 1 92.12 48 ASN B C 1
ATOM 1396 O O . ASN B 1 48 ? 8.125 29.734 20.094 1 92.12 48 ASN B O 1
ATOM 1400 N N . ILE B 1 49 ? 8.914 28.984 18.203 1 91.12 49 ILE B N 1
ATOM 1401 C CA . ILE B 1 49 ? 10.281 29 18.703 1 91.12 49 ILE B CA 1
ATOM 1402 C C . ILE B 1 49 ? 10.719 30.438 18.953 1 91.12 49 ILE B C 1
ATOM 1404 O O . ILE B 1 49 ? 10.422 31.328 18.156 1 91.12 49 ILE B O 1
ATOM 1408 N N . ASP B 1 50 ? 11.461 30.625 20 1 91.31 50 ASP B N 1
ATOM 1409 C CA . ASP B 1 50 ? 11.977 31.938 20.344 1 91.31 50 ASP B CA 1
ATOM 1410 C C . ASP B 1 50 ? 12.891 32.5 19.25 1 91.31 50 ASP B C 1
ATOM 1412 O O . ASP B 1 50 ? 13.805 31.797 18.812 1 91.31 50 ASP B O 1
ATOM 1416 N N . ALA B 1 51 ? 12.688 33.719 18.875 1 87.88 51 ALA B N 1
ATOM 1417 C CA . ALA B 1 51 ? 13.484 34.375 17.828 1 87.88 51 ALA B CA 1
ATOM 1418 C C . ALA B 1 51 ? 14.961 34.406 18.219 1 87.88 51 ALA B C 1
ATOM 1420 O O . ALA B 1 51 ? 15.836 34.438 17.359 1 87.88 51 ALA B O 1
ATOM 1421 N N . ALA B 1 52 ? 15.156 34.375 19.5 1 91 52 ALA B N 1
ATOM 1422 C CA . ALA B 1 52 ? 16.516 34.5 20.016 1 91 52 ALA B CA 1
ATOM 1423 C C . ALA B 1 52 ? 17.359 33.281 19.625 1 91 52 ALA B C 1
ATOM 1425 O O . ALA B 1 52 ? 18.594 33.312 19.672 1 91 52 ALA B O 1
ATOM 1426 N N . GLU B 1 53 ? 16.672 32.219 19.25 1 92.12 53 GLU B N 1
ATOM 1427 C CA . GLU B 1 53 ? 17.375 30.984 18.891 1 92.12 53 GLU B CA 1
ATOM 1428 C C . GLU B 1 53 ? 17.922 31.047 17.469 1 92.12 53 GLU B C 1
ATOM 1430 O O . GLU B 1 53 ? 18.734 30.219 17.062 1 92.12 53 GLU B O 1
ATOM 1435 N N . PHE B 1 54 ? 17.516 32.031 16.781 1 91.06 54 PHE B N 1
ATOM 1436 C CA . PHE B 1 54 ? 17.922 32.125 15.383 1 91.06 54 PHE B CA 1
ATOM 1437 C C . PHE B 1 54 ? 19.016 33.188 15.211 1 91.06 54 PHE B C 1
ATOM 1439 O O . PHE B 1 54 ? 19.125 34.094 16.016 1 91.06 54 PHE B O 1
ATOM 1446 N N . SER B 1 55 ? 19.797 32.938 14.195 1 90.31 55 SER B N 1
ATOM 1447 C CA . SER B 1 55 ? 20.875 33.875 13.859 1 90.31 55 SER B CA 1
ATOM 1448 C C . SER B 1 55 ? 20.719 34.406 12.43 1 90.31 55 SER B C 1
ATOM 1450 O O . SER B 1 55 ? 19.672 34.219 11.805 1 90.31 55 SER B O 1
ATOM 1452 N N . THR B 1 56 ? 21.734 35.156 11.938 1 88.81 56 THR B N 1
ATOM 1453 C CA . THR B 1 56 ? 21.703 35.688 10.57 1 88.81 56 THR B CA 1
ATOM 1454 C C . THR B 1 56 ? 22.094 34.594 9.57 1 88.81 56 THR B C 1
ATOM 1456 O O . THR B 1 56 ? 21.891 34.75 8.367 1 88.81 56 THR B O 1
ATOM 1459 N N . ASP B 1 57 ? 22.578 33.438 10.141 1 91.44 57 ASP B N 1
ATOM 1460 C CA . ASP B 1 57 ? 23.016 32.344 9.297 1 91.44 57 ASP B CA 1
ATOM 1461 C C . ASP B 1 57 ? 21.844 31.422 8.945 1 91.44 57 ASP B C 1
ATOM 1463 O O . ASP B 1 57 ? 21.344 30.703 9.805 1 91.44 57 ASP B O 1
ATOM 1467 N N . THR B 1 58 ? 21.531 31.375 7.73 1 90.75 58 THR B N 1
ATOM 1468 C CA . THR B 1 58 ? 20.391 30.609 7.25 1 90.75 58 THR B CA 1
ATOM 1469 C C . THR B 1 58 ? 20.609 29.109 7.469 1 90.75 58 THR B C 1
ATOM 1471 O O . THR B 1 58 ? 19.688 28.391 7.84 1 90.75 58 THR B O 1
ATOM 1474 N N . ALA B 1 59 ? 21.797 28.688 7.234 1 92.12 59 ALA B N 1
ATOM 1475 C CA . ALA B 1 59 ? 22.109 27.266 7.402 1 92.12 59 ALA B CA 1
ATOM 1476 C C . ALA B 1 59 ? 21.984 26.844 8.867 1 92.12 59 ALA B C 1
ATOM 1478 O O . ALA B 1 59 ? 21.469 25.766 9.164 1 92.12 59 ALA B O 1
ATOM 1479 N N . ALA B 1 60 ? 22.484 27.734 9.734 1 93.19 60 ALA B N 1
ATOM 1480 C CA . ALA B 1 60 ? 22.375 27.469 11.164 1 93.19 60 ALA B CA 1
ATOM 1481 C C . ALA B 1 60 ? 20.906 27.422 11.602 1 93.19 60 ALA B C 1
ATOM 1483 O O . ALA B 1 60 ? 20.516 26.578 12.414 1 93.19 60 ALA B O 1
ATOM 1484 N N . ASN B 1 61 ? 20.094 28.297 11.07 1 93.75 61 ASN B N 1
ATOM 1485 C CA . ASN B 1 61 ? 18.672 28.344 11.406 1 93.75 61 ASN B CA 1
ATOM 1486 C C . ASN B 1 61 ? 17.953 27.078 10.938 1 93.75 61 ASN B C 1
ATOM 1488 O O . ASN B 1 61 ? 17.078 26.562 11.641 1 93.75 61 ASN B O 1
ATOM 1492 N N . ALA B 1 62 ? 18.344 26.547 9.789 1 93.44 62 ALA B N 1
ATOM 1493 C CA . ALA B 1 62 ? 17.766 25.297 9.289 1 93.44 62 ALA B CA 1
ATOM 1494 C C . ALA B 1 62 ? 18.078 24.141 10.234 1 93.44 62 ALA B C 1
ATOM 1496 O O . ALA B 1 62 ? 17.234 23.266 10.453 1 93.44 62 ALA B O 1
ATOM 1497 N N . MET B 1 63 ? 19.266 24.172 10.773 1 94.31 63 MET B N 1
ATOM 1498 C CA . MET B 1 63 ? 19.656 23.109 11.695 1 94.31 63 MET B CA 1
ATOM 1499 C C . MET B 1 63 ? 18.875 23.188 12.992 1 94.31 63 MET B C 1
ATOM 1501 O O . MET B 1 63 ? 18.469 22.172 13.539 1 94.31 63 MET B O 1
ATOM 1505 N N . VAL B 1 64 ? 18.641 24.422 13.453 1 94.44 64 VAL B N 1
ATOM 1506 C CA . VAL B 1 64 ? 17.828 24.625 14.648 1 94.44 64 VAL B CA 1
ATOM 1507 C C . VAL B 1 64 ? 16.422 24.094 14.414 1 94.44 64 VAL B C 1
ATOM 1509 O O . VAL B 1 64 ? 15.867 23.375 15.242 1 94.44 64 VAL B O 1
ATOM 1512 N N . LEU B 1 65 ? 15.844 24.469 13.273 1 95.44 65 LEU B N 1
ATOM 1513 C CA . LEU B 1 65 ? 14.492 24.031 12.922 1 95.44 65 LEU B CA 1
ATOM 1514 C C . LEU B 1 65 ? 14.422 22.5 12.852 1 95.44 65 LEU B C 1
ATOM 1516 O O . LEU B 1 65 ? 13.461 21.906 13.328 1 95.44 65 LEU B O 1
ATOM 1520 N N . ARG B 1 66 ? 15.367 21.859 12.281 1 95.44 66 ARG B N 1
ATOM 1521 C CA . ARG B 1 66 ? 15.406 20.406 12.164 1 95.44 66 ARG B CA 1
ATOM 1522 C C . ARG B 1 66 ? 15.43 19.75 13.531 1 95.44 66 ARG B C 1
ATOM 1524 O O . ARG B 1 66 ? 14.703 18.781 13.773 1 95.44 66 ARG B O 1
ATOM 1531 N N . LYS B 1 67 ? 16.297 20.266 14.336 1 95.06 67 LYS B N 1
ATOM 1532 C CA . LYS B 1 67 ? 16.422 19.703 15.68 1 95.06 67 LYS B CA 1
ATOM 1533 C C . LYS B 1 67 ? 15.125 19.875 16.453 1 95.06 67 LYS B C 1
ATOM 1535 O O . LYS B 1 67 ? 14.68 18.953 17.141 1 95.06 67 LYS B O 1
ATOM 1540 N N . ARG B 1 68 ? 14.562 21.047 16.375 1 94.88 68 ARG B N 1
ATOM 1541 C CA . ARG B 1 68 ? 13.32 21.312 17.078 1 94.88 68 ARG B CA 1
ATOM 1542 C C . ARG B 1 68 ? 12.188 20.438 16.547 1 94.88 68 ARG B C 1
ATOM 1544 O O . ARG B 1 68 ? 11.359 19.953 17.312 1 94.88 68 ARG B O 1
ATOM 1551 N N . LEU B 1 69 ? 12.18 20.266 15.258 1 95.69 69 LEU B N 1
ATOM 1552 C CA . LEU B 1 69 ? 11.164 19.406 14.664 1 95.69 69 LEU B CA 1
ATOM 1553 C C . LEU B 1 69 ? 11.328 17.969 15.117 1 95.69 69 LEU B C 1
ATOM 1555 O O . LEU B 1 69 ? 10.352 17.297 15.445 1 95.69 69 LEU B O 1
ATOM 1559 N N . ALA B 1 70 ? 12.539 17.484 15.148 1 94.5 70 ALA B N 1
ATOM 1560 C CA . ALA B 1 70 ? 12.828 16.141 15.633 1 94.5 70 ALA B CA 1
ATOM 1561 C C . ALA B 1 70 ? 12.297 15.953 17.062 1 94.5 70 ALA B C 1
ATOM 1563 O O . ALA B 1 70 ? 11.703 14.922 17.375 1 94.5 70 ALA B O 1
ATOM 1564 N N . ASN B 1 71 ? 12.523 16.984 17.875 1 94.25 71 ASN B N 1
ATOM 1565 C CA . ASN B 1 71 ? 12.023 16.953 19.234 1 94.25 71 ASN B CA 1
ATOM 1566 C C . ASN B 1 71 ? 10.5 16.891 19.281 1 94.25 71 ASN B C 1
ATOM 1568 O O . ASN B 1 71 ? 9.922 16.125 20.047 1 94.25 71 ASN B O 1
ATOM 1572 N N . GLN B 1 72 ? 9.867 17.75 18.453 1 94.19 72 GLN B N 1
ATOM 1573 C CA . GLN B 1 72 ? 8.414 17.75 18.375 1 94.19 72 GLN B CA 1
ATOM 1574 C C . GLN B 1 72 ? 7.879 16.391 17.953 1 94.19 72 GLN B C 1
ATOM 1576 O O . GLN B 1 72 ? 6.879 15.914 18.5 1 94.19 72 GLN B O 1
ATOM 1581 N N . PHE B 1 73 ? 8.547 15.703 16.938 1 95 73 PHE B N 1
ATOM 1582 C CA . PHE B 1 73 ? 8.133 14.383 16.469 1 95 73 PHE B CA 1
ATOM 1583 C C . PHE B 1 73 ? 8.234 13.359 17.594 1 95 73 PHE B C 1
ATOM 1585 O O . PHE B 1 73 ? 7.324 12.555 17.797 1 95 73 PHE B O 1
ATOM 1592 N N . THR B 1 74 ? 9.273 13.445 18.375 1 93.94 74 THR B N 1
ATOM 1593 C CA . THR B 1 74 ? 9.5 12.508 19.484 1 93.94 74 THR B CA 1
ATOM 1594 C C . THR B 1 74 ? 8.43 12.672 20.547 1 93.94 74 THR B C 1
ATOM 1596 O O . THR B 1 74 ? 7.836 11.688 21 1 93.94 74 THR B O 1
ATOM 1599 N N . ILE B 1 75 ? 8.07 13.883 20.875 1 93.88 75 ILE B N 1
ATOM 1600 C CA . ILE B 1 75 ? 7.094 14.195 21.906 1 93.88 75 ILE B CA 1
ATOM 1601 C C . ILE B 1 75 ? 5.707 13.727 21.453 1 93.88 75 ILE B C 1
ATOM 1603 O O . ILE B 1 75 ? 4.91 13.258 22.281 1 93.88 75 ILE B O 1
ATOM 1607 N N . ASN B 1 76 ? 5.531 13.875 20.203 1 93.62 76 ASN B N 1
ATOM 1608 C CA . ASN B 1 76 ? 4.203 13.57 19.672 1 93.62 76 ASN B CA 1
ATOM 1609 C C . ASN B 1 76 ? 4.109 12.125 19.188 1 93.62 76 ASN B C 1
ATOM 1611 O O . ASN B 1 76 ? 3.166 11.766 18.469 1 93.62 76 ASN B O 1
ATOM 1615 N N . GLY B 1 77 ? 5.133 11.344 19.359 1 92.12 77 GLY B N 1
ATOM 1616 C CA . GLY B 1 77 ? 5.086 9.922 19.094 1 92.12 77 GLY B CA 1
ATOM 1617 C C . GLY B 1 77 ? 5.23 9.594 17.609 1 92.12 77 GLY B C 1
ATOM 1618 O O . GLY B 1 77 ? 4.707 8.586 17.141 1 92.12 77 GLY B O 1
ATOM 1619 N N . LEU B 1 78 ? 5.832 10.438 16.828 1 93.62 78 LEU B N 1
ATOM 1620 C CA . LEU B 1 78 ? 6.039 10.258 15.406 1 93.62 78 LEU B CA 1
ATOM 1621 C C . LEU B 1 78 ? 7.449 9.742 15.117 1 93.62 78 LEU B C 1
ATOM 1623 O O . LEU B 1 78 ? 8.133 10.258 14.234 1 93.62 78 LEU B O 1
ATOM 1627 N N . ASP B 1 79 ? 7.809 8.781 15.93 1 87.44 79 ASP B N 1
ATOM 1628 C CA . ASP B 1 79 ? 9.172 8.273 15.844 1 87.44 79 ASP B CA 1
ATOM 1629 C C . ASP B 1 79 ? 9.414 7.535 14.531 1 87.44 79 ASP B C 1
ATOM 1631 O O . ASP B 1 79 ? 10.555 7.344 14.117 1 87.44 79 ASP B O 1
ATOM 1635 N N . ASP B 1 80 ? 8.375 7.242 13.867 1 86.38 80 ASP B N 1
ATOM 1636 C CA . ASP B 1 80 ? 8.484 6.48 12.625 1 86.38 80 ASP B CA 1
ATOM 1637 C C . ASP B 1 80 ? 8.867 7.383 11.453 1 86.38 80 ASP B C 1
ATOM 1639 O O . ASP B 1 80 ? 9.289 6.898 10.398 1 86.38 80 ASP B O 1
ATOM 1643 N N . ILE B 1 81 ? 8.664 8.609 11.633 1 90.31 81 ILE B N 1
ATOM 1644 C CA . ILE B 1 81 ? 9.031 9.547 10.586 1 90.31 81 ILE B CA 1
ATOM 1645 C C . ILE B 1 81 ? 10.492 9.961 10.75 1 90.31 81 ILE B C 1
ATOM 1647 O O . ILE B 1 81 ? 10.852 10.602 11.742 1 90.31 81 ILE B O 1
ATOM 1651 N N . LYS B 1 82 ? 11.242 9.656 9.766 1 87.75 82 LYS B N 1
ATOM 1652 C CA . LYS B 1 82 ? 12.672 9.969 9.812 1 87.75 82 LYS B CA 1
ATOM 1653 C C . LYS B 1 82 ? 12.93 11.414 9.391 1 87.75 82 LYS B C 1
ATOM 1655 O O . LYS B 1 82 ? 12.234 11.945 8.531 1 87.75 82 LYS B O 1
ATOM 1660 N N . LEU B 1 83 ? 14 11.977 9.898 1 86.12 83 LEU B N 1
ATOM 1661 C CA . LEU B 1 83 ? 14.344 13.367 9.617 1 86.12 83 LEU B CA 1
ATOM 1662 C C . LEU B 1 83 ? 14.789 13.539 8.164 1 86.12 83 LEU B C 1
ATOM 1664 O O . LEU B 1 83 ? 14.688 14.633 7.609 1 86.12 83 LEU B O 1
ATOM 1668 N N . ASP B 1 84 ? 15.297 12.438 7.633 1 90.25 84 ASP B N 1
ATOM 1669 C CA . ASP B 1 84 ? 15.711 12.531 6.234 1 90.25 84 ASP B CA 1
ATOM 1670 C C . ASP B 1 84 ? 14.508 12.719 5.316 1 90.25 84 ASP B C 1
ATOM 1672 O O . ASP B 1 84 ? 14.664 13.078 4.148 1 90.25 84 ASP B O 1
ATOM 1676 N N . GLU B 1 85 ? 13.406 12.516 5.832 1 93.44 85 GLU B N 1
ATOM 1677 C CA . GLU B 1 85 ? 12.156 12.727 5.098 1 93.44 85 GLU B CA 1
ATOM 1678 C C . GLU B 1 85 ? 11.695 14.18 5.195 1 93.44 85 GLU B C 1
ATOM 1680 O O . GLU B 1 85 ? 10.664 14.547 4.625 1 93.44 85 GLU B O 1
ATOM 1685 N N . VAL B 1 86 ? 12.469 14.977 5.828 1 95.12 86 VAL B N 1
ATOM 1686 C CA . VAL B 1 86 ? 12.141 16.375 6.035 1 95.12 86 VAL B CA 1
ATOM 1687 C C . VAL B 1 86 ? 13.117 17.266 5.258 1 95.12 86 VAL B C 1
ATOM 1689 O O . VAL B 1 86 ? 14.328 17.094 5.363 1 95.12 86 VAL B O 1
ATOM 1692 N N . ASN B 1 87 ? 12.594 18.141 4.469 1 96 87 ASN B N 1
ATOM 1693 C CA . ASN B 1 87 ? 13.375 19.156 3.756 1 96 87 ASN B CA 1
ATOM 1694 C C . ASN B 1 87 ? 13.047 20.562 4.23 1 96 87 ASN B C 1
ATOM 1696 O O . ASN B 1 87 ? 11.875 20.953 4.234 1 96 87 ASN B O 1
ATOM 1700 N N . ILE B 1 88 ? 14.031 21.219 4.648 1 95.56 88 ILE B N 1
ATOM 1701 C CA . ILE B 1 88 ? 13.883 22.594 5.109 1 95.56 88 ILE B CA 1
ATOM 1702 C C . ILE B 1 88 ? 14.617 23.531 4.16 1 95.56 88 ILE B C 1
ATOM 1704 O O . ILE B 1 88 ? 15.844 23.469 4.043 1 95.56 88 ILE B O 1
ATOM 1708 N N . VAL B 1 89 ? 13.883 24.328 3.527 1 93.81 89 VAL B N 1
ATOM 1709 C CA . VAL B 1 89 ? 14.469 25.203 2.525 1 93.81 89 VAL B CA 1
ATOM 1710 C C . VAL B 1 89 ? 14.102 26.656 2.84 1 93.81 89 VAL B C 1
ATOM 1712 O O . VAL B 1 89 ? 12.93 26.969 3.055 1 93.81 89 VAL B O 1
ATOM 1715 N N . PRO B 1 90 ? 15.188 27.516 2.826 1 91.75 90 PRO B N 1
ATOM 1716 C CA . PRO B 1 90 ? 14.875 28.938 3.008 1 91.75 90 PRO B CA 1
ATOM 1717 C C . PRO B 1 90 ? 14.094 29.531 1.836 1 91.75 90 PRO B C 1
ATOM 1719 O O . PRO B 1 90 ? 14.328 29.156 0.683 1 91.75 90 PRO B O 1
ATOM 1722 N N . ASP B 1 91 ? 13.203 30.344 2.131 1 86.19 91 ASP B N 1
ATOM 1723 C CA . ASP B 1 91 ? 12.375 30.953 1.09 1 86.19 91 ASP B CA 1
ATOM 1724 C C . ASP B 1 91 ? 12.75 32.406 0.858 1 86.19 91 ASP B C 1
ATOM 1726 O O . ASP B 1 91 ? 12.141 33.094 0.026 1 86.19 91 ASP B O 1
ATOM 1730 N N . GLY B 1 92 ? 13.922 33.031 1.319 1 75.25 92 GLY B N 1
ATOM 1731 C CA . GLY B 1 92 ? 14.461 34.344 1.079 1 75.25 92 GLY B CA 1
ATOM 1732 C C . GLY B 1 92 ? 13.914 35.406 2.031 1 75.25 92 GLY B C 1
ATOM 1733 O O . GLY B 1 92 ? 14.547 36.438 2.271 1 75.25 92 GLY B O 1
ATOM 1734 N N . ARG B 1 93 ? 12.758 35.406 2.641 1 72.19 93 ARG B N 1
ATOM 1735 C CA . ARG B 1 93 ? 12.18 36.469 3.471 1 72.19 93 ARG B CA 1
ATOM 1736 C C . ARG B 1 93 ? 12.141 36.031 4.934 1 72.19 93 ARG B C 1
ATOM 1738 O O . ARG B 1 93 ? 11.172 36.344 5.645 1 72.19 93 ARG B O 1
ATOM 1745 N N . GLY B 1 94 ? 13.133 35.344 5.336 1 74.81 94 GLY B N 1
ATOM 1746 C CA . GLY B 1 94 ? 13.133 34.906 6.723 1 74.81 94 GLY B CA 1
ATOM 1747 C C . GLY B 1 94 ? 12.195 33.719 6.98 1 74.81 94 GLY B C 1
ATOM 1748 O O . GLY B 1 94 ? 11.945 33.375 8.133 1 74.81 94 GLY B O 1
ATOM 1749 N N . ASN B 1 95 ? 11.703 33.281 5.957 1 89.25 95 ASN B N 1
ATOM 1750 C CA . ASN B 1 95 ? 10.789 32.156 6.078 1 89.25 95 ASN B CA 1
ATOM 1751 C C . ASN B 1 95 ? 11.43 30.859 5.574 1 89.25 95 ASN B C 1
ATOM 1753 O O . ASN B 1 95 ? 12.523 30.875 5.016 1 89.25 95 ASN B O 1
ATOM 1757 N N . PHE B 1 96 ? 10.938 29.844 6.113 1 94.81 96 PHE B N 1
ATOM 1758 C CA . PHE B 1 96 ? 11.383 28.516 5.688 1 94.81 96 PHE B CA 1
ATOM 1759 C C . PHE B 1 96 ? 10.211 27.672 5.215 1 94.81 96 PHE B C 1
ATOM 1761 O O . PHE B 1 96 ? 9.133 27.703 5.812 1 94.81 96 PHE B O 1
ATOM 1768 N N . ASN B 1 97 ? 10.383 27.031 4.137 1 96 97 ASN B N 1
ATOM 1769 C CA . ASN B 1 97 ? 9.461 25.984 3.723 1 96 97 ASN B CA 1
ATOM 1770 C C . ASN B 1 97 ? 9.891 24.625 4.266 1 96 97 ASN B C 1
ATOM 1772 O O . ASN B 1 97 ? 10.984 24.141 3.969 1 96 97 ASN B O 1
ATOM 1776 N N . ILE B 1 98 ? 9.016 24.125 5.031 1 96.19 98 ILE B N 1
ATOM 1777 C CA . ILE B 1 98 ? 9.273 22.797 5.574 1 96.19 98 ILE B CA 1
ATOM 1778 C C . ILE B 1 98 ? 8.461 21.766 4.805 1 96.19 98 ILE B C 1
ATOM 1780 O O . ILE B 1 98 ? 7.227 21.797 4.82 1 96.19 98 ILE B O 1
ATOM 1784 N N . ASN B 1 99 ? 9.164 20.906 4.176 1 97 99 ASN B N 1
ATOM 1785 C CA . ASN B 1 99 ? 8.539 19.828 3.422 1 97 99 ASN B CA 1
ATOM 1786 C C . ASN B 1 99 ? 8.758 18.469 4.086 1 97 99 ASN B C 1
ATOM 1788 O O . ASN B 1 99 ? 9.891 18.125 4.43 1 97 99 ASN B O 1
ATOM 1792 N N . VAL B 1 100 ? 7.691 17.75 4.293 1 96.5 100 VAL B N 1
ATOM 1793 C CA . VAL B 1 100 ? 7.75 16.391 4.84 1 96.5 100 VAL B CA 1
ATOM 1794 C C . VAL B 1 100 ? 7.121 15.406 3.855 1 96.5 100 VAL B C 1
ATOM 1796 O O . VAL B 1 100 ? 5.906 15.438 3.631 1 96.5 100 VAL B O 1
ATOM 1799 N N . LYS B 1 101 ? 7.965 14.602 3.332 1 97.06 101 LYS B N 1
ATOM 1800 C CA . LYS B 1 101 ? 7.531 13.57 2.396 1 97.06 101 LYS B CA 1
ATOM 1801 C C . LYS B 1 101 ? 7.801 12.18 2.953 1 97.06 101 LYS B C 1
ATOM 1803 O O . LYS B 1 101 ? 8.961 11.797 3.143 1 97.06 101 LYS B O 1
ATOM 1808 N N . TYR B 1 102 ? 6.746 11.508 3.205 1 96.56 102 TYR B N 1
ATOM 1809 C CA . TYR B 1 102 ? 6.953 10.195 3.807 1 96.56 102 TYR B CA 1
ATOM 1810 C C . TYR B 1 102 ? 5.844 9.227 3.404 1 96.56 102 TYR B C 1
ATOM 1812 O O . TYR B 1 102 ? 4.789 9.648 2.924 1 96.56 102 TYR B O 1
ATOM 1820 N N . THR B 1 103 ? 6.145 7.926 3.576 1 96.62 103 THR B N 1
ATOM 1821 C CA . THR B 1 103 ? 5.223 6.84 3.262 1 96.62 103 THR B CA 1
ATOM 1822 C C . THR B 1 103 ? 4.922 6.008 4.508 1 96.62 103 THR B C 1
ATOM 1824 O O . THR B 1 103 ? 5.824 5.699 5.285 1 96.62 103 THR B O 1
ATOM 1827 N N . VAL B 1 104 ? 3.645 5.742 4.699 1 95.75 104 VAL B N 1
ATOM 1828 C CA . VAL B 1 104 ? 3.217 4.875 5.793 1 95.75 104 VAL B CA 1
ATOM 1829 C C . VAL B 1 104 ? 2.545 3.625 5.23 1 95.75 104 VAL B C 1
ATOM 1831 O O . VAL B 1 104 ? 1.698 3.715 4.34 1 95.75 104 VAL B O 1
ATOM 1834 N N . VAL B 1 105 ? 2.973 2.482 5.773 1 96.69 105 VAL B N 1
ATOM 1835 C CA . VAL B 1 105 ? 2.365 1.22 5.367 1 96.69 105 VAL B CA 1
ATOM 1836 C C . VAL B 1 105 ? 1.735 0.535 6.578 1 96.69 105 VAL B C 1
ATOM 1838 O O . VAL B 1 105 ? 2.377 0.392 7.625 1 96.69 105 VAL B O 1
ATOM 1841 N N . ARG B 1 106 ? 0.485 0.15 6.461 1 97.06 106 ARG B N 1
ATOM 1842 C CA . ARG B 1 106 ? -0.24 -0.538 7.523 1 97.06 106 ARG B CA 1
ATOM 1843 C C . ARG B 1 106 ? -0.886 -1.819 7.004 1 97.06 106 ARG B C 1
ATOM 1845 O O . ARG B 1 106 ? -1.525 -1.815 5.949 1 97.06 106 ARG B O 1
ATOM 1852 N N . PRO B 1 107 ? -0.715 -2.867 7.797 1 97.25 107 PRO B N 1
ATOM 1853 C CA . PRO B 1 107 ? -1.379 -4.094 7.355 1 97.25 107 PRO B CA 1
ATOM 1854 C C . PRO B 1 107 ? -2.9 -3.971 7.34 1 97.25 107 PRO B C 1
ATOM 1856 O O . PRO B 1 107 ? -3.479 -3.311 8.211 1 97.25 107 PRO B O 1
ATOM 1859 N N . LEU B 1 108 ? -3.461 -4.535 6.375 1 96.12 108 LEU B N 1
ATOM 1860 C CA . LEU B 1 108 ? -4.914 -4.559 6.258 1 96.12 108 LEU B CA 1
ATOM 1861 C C . LEU B 1 108 ? -5.453 -5.977 6.426 1 96.12 108 LEU B C 1
ATOM 1863 O O . LEU B 1 108 ? -5.973 -6.324 7.488 1 96.12 108 LEU B O 1
ATOM 1867 N N . PHE B 1 109 ? -5.359 -6.859 5.328 1 93.62 109 PHE B N 1
ATOM 1868 C CA . PHE B 1 109 ? -5.824 -8.242 5.324 1 93.62 109 PHE B CA 1
ATOM 1869 C C . PHE B 1 109 ? -4.906 -9.117 4.484 1 93.62 109 PHE B C 1
ATOM 1871 O O . PHE B 1 109 ? -4.496 -8.727 3.389 1 93.62 109 PHE B O 1
ATOM 1878 N N . TYR B 1 110 ? -4.602 -10.359 5.164 1 93.5 110 TYR B N 1
ATOM 1879 C CA . TYR B 1 110 ? -3.766 -11.312 4.445 1 93.5 110 TYR B CA 1
ATOM 1880 C C . TYR B 1 110 ? -2.475 -10.664 3.971 1 93.5 110 TYR B C 1
ATOM 1882 O O . TYR B 1 110 ? -1.696 -10.148 4.777 1 93.5 110 TYR B O 1
ATOM 1890 N N . ASN B 1 111 ? -2.215 -10.672 2.648 1 97.56 111 ASN B N 1
ATOM 1891 C CA . ASN B 1 111 ? -0.999 -10.086 2.094 1 97.56 111 ASN B CA 1
ATOM 1892 C C . ASN B 1 111 ? -1.253 -8.68 1.543 1 97.56 111 ASN B C 1
ATOM 1894 O O . ASN B 1 111 ? -0.461 -8.172 0.751 1 97.56 111 ASN B O 1
ATOM 1898 N N . ILE B 1 112 ? -2.285 -8.094 2.035 1 98.19 112 ILE B N 1
ATOM 1899 C CA . ILE B 1 112 ? -2.648 -6.758 1.57 1 98.19 112 ILE B CA 1
ATOM 1900 C C . ILE B 1 112 ? -2.324 -5.73 2.652 1 98.19 112 ILE B C 1
ATOM 1902 O O . ILE B 1 112 ? -2.652 -5.93 3.824 1 98.19 112 ILE B O 1
ATOM 1906 N N . SER B 1 113 ? -1.712 -4.652 2.309 1 98.19 113 SER B N 1
ATOM 1907 C CA . SER B 1 113 ? -1.461 -3.51 3.18 1 98.19 113 SER B CA 1
ATOM 1908 C C . SER B 1 113 ? -1.981 -2.217 2.561 1 98.19 113 SER B C 1
ATOM 1910 O O . SER B 1 113 ? -2.252 -2.162 1.359 1 98.19 113 SER B O 1
ATOM 1912 N N . LEU B 1 114 ? -2.221 -1.246 3.354 1 98.31 114 LEU B N 1
ATOM 1913 C CA . LEU B 1 114 ? -2.48 0.123 2.922 1 98.31 114 LEU B CA 1
ATOM 1914 C C . LEU B 1 114 ? -1.196 0.944 2.91 1 98.31 114 LEU B C 1
ATOM 1916 O O . LEU B 1 114 ? -0.429 0.918 3.877 1 98.31 114 LEU B O 1
ATOM 1920 N N . MET B 1 115 ? -1.018 1.558 1.818 1 98.31 115 MET B N 1
ATOM 1921 C CA . MET B 1 115 ? 0.135 2.441 1.666 1 98.31 115 MET B CA 1
ATOM 1922 C C . MET B 1 115 ? -0.31 3.893 1.506 1 98.31 115 MET B C 1
ATOM 1924 O O . MET B 1 115 ? -1.143 4.199 0.651 1 98.31 115 MET B O 1
ATOM 1928 N N . PHE B 1 116 ? 0.117 4.723 2.314 1 98.12 116 PHE B N 1
ATOM 1929 C CA . PHE B 1 116 ? -0.21 6.141 2.316 1 98.12 116 PHE B CA 1
ATOM 1930 C C . PHE B 1 116 ? 1.003 6.977 1.921 1 98.12 116 PHE B C 1
ATOM 1932 O O . PHE B 1 116 ? 2.062 6.871 2.541 1 98.12 116 PHE B O 1
ATOM 1939 N N . ASN B 1 117 ? 0.855 7.746 0.89 1 98 117 ASN B N 1
ATOM 1940 C CA . ASN B 1 117 ? 1.915 8.672 0.495 1 98 117 ASN B CA 1
ATOM 1941 C C . ASN B 1 117 ? 1.554 10.117 0.823 1 98 117 ASN B C 1
ATOM 1943 O O . ASN B 1 117 ? 0.625 10.672 0.238 1 98 117 ASN B O 1
ATOM 1947 N N . PHE B 1 118 ? 2.35 10.648 1.713 1 97.75 118 PHE B N 1
ATOM 1948 C CA . PHE B 1 118 ? 2.109 12.031 2.111 1 97.75 118 PHE B CA 1
ATOM 1949 C C . PHE B 1 118 ? 3.209 12.945 1.586 1 97.75 118 PHE B C 1
ATOM 1951 O O . PHE B 1 118 ? 4.375 12.555 1.53 1 97.75 118 PHE B O 1
ATOM 1958 N N . ASP B 1 119 ? 2.881 14.102 1.229 1 97.06 119 ASP B N 1
ATOM 1959 C CA . ASP B 1 119 ? 3.756 15.188 0.812 1 97.06 119 ASP B CA 1
ATOM 1960 C C . ASP B 1 119 ? 3.205 16.547 1.263 1 97.06 119 ASP B C 1
ATOM 1962 O O . ASP B 1 119 ? 2.348 17.125 0.594 1 97.06 119 ASP B O 1
ATOM 1966 N N . GLU B 1 120 ? 3.74 16.922 2.389 1 95.31 120 GLU B N 1
ATOM 1967 C CA . GLU B 1 120 ? 3.223 18.141 3.021 1 95.31 120 GLU B CA 1
ATOM 1968 C C . GLU B 1 120 ? 4.27 19.25 3.037 1 95.31 120 GLU B C 1
ATOM 1970 O O . GLU B 1 120 ? 5.426 19.016 3.398 1 95.31 120 GLU B O 1
ATOM 1975 N N . THR B 1 121 ? 3.887 20.375 2.605 1 96.06 121 THR B N 1
ATOM 1976 C CA . THR B 1 121 ? 4.746 21.547 2.688 1 96.06 121 THR B CA 1
ATOM 1977 C C . THR B 1 121 ? 4.051 22.672 3.441 1 96.06 121 THR B C 1
ATOM 1979 O O . THR B 1 121 ? 2.887 22.984 3.178 1 96.06 121 THR B O 1
ATOM 1982 N N . LYS B 1 122 ? 4.797 23.203 4.344 1 95.31 122 LYS B N 1
ATOM 1983 C CA . LYS B 1 122 ? 4.273 24.312 5.141 1 95.31 122 LYS B CA 1
ATOM 1984 C C . LYS B 1 122 ? 5.324 25.406 5.32 1 95.31 122 LYS B C 1
ATOM 1986 O O . LYS B 1 122 ? 6.5 25.109 5.539 1 95.31 122 LYS B O 1
ATOM 1991 N N . GLU B 1 123 ? 4.828 26.578 5.246 1 94.19 123 GLU B N 1
ATOM 1992 C CA . GLU B 1 123 ? 5.703 27.719 5.5 1 94.19 123 GLU B CA 1
ATOM 1993 C C . GLU B 1 123 ? 5.75 28.047 6.988 1 94.19 123 GLU B C 1
ATOM 1995 O O . GLU B 1 123 ? 4.715 28.078 7.656 1 94.19 123 GLU B O 1
ATOM 2000 N N . VAL B 1 124 ? 6.988 28.125 7.41 1 93.38 124 VAL B N 1
ATOM 2001 C CA . VAL B 1 124 ? 7.207 28.484 8.805 1 93.38 124 VAL B CA 1
ATOM 2002 C C . VAL B 1 124 ? 7.918 29.828 8.883 1 93.38 124 VAL B C 1
ATOM 2004 O O . VAL B 1 124 ? 8.984 30.016 8.289 1 93.38 124 VAL B O 1
ATOM 2007 N N . ASN B 1 125 ? 7.289 30.719 9.656 1 90.06 125 ASN B N 1
ATOM 2008 C CA . ASN B 1 125 ? 7.875 32.031 9.867 1 90.06 125 ASN B CA 1
ATOM 2009 C C . ASN B 1 125 ? 8.602 32.125 11.211 1 90.06 125 ASN B C 1
ATOM 2011 O O . ASN B 1 125 ? 7.992 31.953 12.266 1 90.06 125 ASN B O 1
ATOM 2015 N N . ILE B 1 126 ? 9.969 32.344 11.195 1 83.75 126 ILE B N 1
ATOM 2016 C CA . ILE B 1 126 ? 10.773 32.344 12.414 1 83.75 126 ILE B CA 1
ATOM 2017 C C . ILE B 1 126 ? 10.742 33.719 13.055 1 83.75 126 ILE B C 1
ATOM 2019 O O . ILE B 1 126 ? 11.164 33.906 14.203 1 83.75 126 ILE B O 1
ATOM 2023 N N . GLY B 1 127 ? 10.445 34.75 12.352 1 73.12 127 GLY B N 1
ATOM 2024 C CA . GLY B 1 127 ? 10.398 36.125 12.883 1 73.12 127 GLY B CA 1
ATOM 2025 C C . GLY B 1 127 ? 9.031 36.5 13.406 1 73.12 127 GLY B C 1
ATOM 2026 O O . GLY B 1 127 ? 8.797 37.656 13.75 1 73.12 127 GLY B O 1
ATOM 2027 N N . LYS B 1 128 ? 8.094 35.656 13.156 1 59.41 128 LYS B N 1
ATOM 2028 C CA . LYS B 1 128 ? 6.781 36.094 13.609 1 59.41 128 LYS B CA 1
ATOM 2029 C C . LYS B 1 128 ? 6.738 36.219 15.125 1 59.41 128 LYS B C 1
ATOM 2031 O O . LYS B 1 128 ? 7.012 35.281 15.852 1 59.41 128 LYS B O 1
ATOM 2036 N N . LYS B 1 129 ? 7.148 37.531 15.633 1 47.19 129 LYS B N 1
ATOM 2037 C CA . LYS B 1 129 ? 6.691 38.062 16.906 1 47.19 129 LYS B CA 1
ATOM 2038 C C . LYS B 1 129 ? 5.207 38.438 16.859 1 47.19 129 LYS B 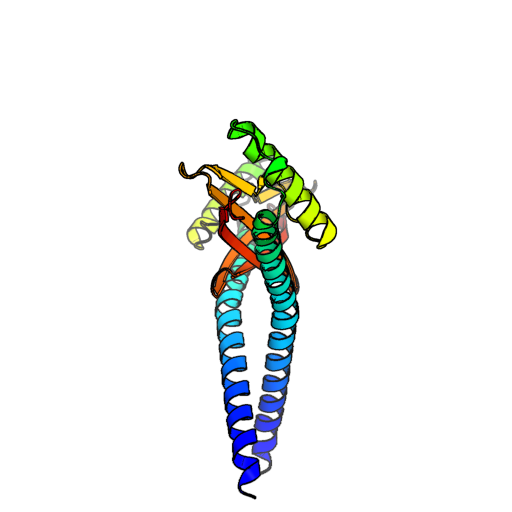C 1
ATOM 2040 O O . LYS B 1 129 ? 4.684 38.781 15.789 1 47.19 129 LYS B O 1
#

Radius of gyration: 27.36 Å; Cα contacts (8 Å, |Δi|>4): 309; chains: 2; bounding box: 68×76×47 Å

Nearest PDB structures (foldseek):
  5odp-assembly1_G  TM=6.876E-01  e=2.049E+00  Salinibacter ruber DSM 13855
  6bhw-assembly1_A  TM=6.887E-01  e=3.571E+00  Bacillus subtilis subsp. subtilis str. 168
  5odn-assembly1_B  TM=5.021E-01  e=2.466E+00  Salinibacter ruber DSM 13855
  5odp-assembly1_G  TM=6.849E-01  e=2.049E+00  Salinibacter ruber DSM 13855
  6bhw-assembly1_A  TM=6.865E-01  e=3.571E+00  Bacillus subtilis subsp. subtilis str. 168

Solvent-accessible surface area (backbone atoms only — not comparable to full-atom values): 14459 Å² total; per-residue (Å²): 129,71,77,61,52,56,61,47,52,50,51,50,52,50,51,51,51,48,51,51,52,50,48,54,52,46,67,58,47,52,60,55,53,53,49,50,51,49,52,54,49,40,56,57,52,56,32,68,49,63,57,83,79,48,68,95,44,65,70,61,38,46,51,51,51,49,52,50,43,54,49,41,30,55,76,69,67,40,72,82,62,56,69,87,35,48,45,76,40,76,65,82,78,68,30,31,37,40,32,42,46,50,73,49,76,42,82,70,55,95,52,32,26,39,33,36,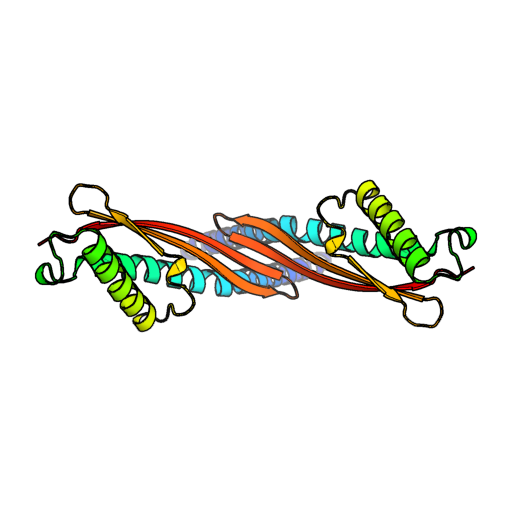59,46,76,45,73,45,80,36,44,47,73,62,124,127,71,78,61,52,58,61,46,52,49,50,49,53,50,51,51,52,48,50,49,52,49,49,55,51,47,67,58,47,52,61,54,53,52,50,50,51,49,51,54,49,39,56,58,51,56,32,70,48,62,57,83,79,49,68,94,46,65,70,60,37,48,52,51,51,49,52,51,42,51,50,41,30,54,76,69,67,38,70,84,60,56,68,88,34,46,44,74,40,77,66,85,78,68,29,32,38,39,33,41,47,50,76,48,76,42,81,70,54,95,53,30,27,39,33,36,59,47,76,46,72,46,80,36,44,48,70,64,123

Sequence (258 aa):
MRKQQGLTLIGMLFTVIVVCIAGLVIMRVVPVYIQHFEVKRSISALENIDAAEFSTDTAANAMVLRKRLANQFTINGLDDIKLDEVNIVPDGRGNFNINVKYTVVRPLFYNISLMFNFDETKEVNIGKKMRKQQGLTLIGMLFTVIVVCIAGLVIMRVVPVYIQHFEVKRSISALENIDAAEFSTDTAANAMVLRKRLANQFTINGLDDIKLDEVNIVPDGRGNFNINVKYTVVRPLFYNISLMFNFDETKEVNIGKK

pLDDT: mean 91.02, std 9.43, range [45.25, 98.31]

Organism: NCBI:txid458

Foldseek 3Di:
DVVVVVVVVVVVVVVVVVVVLVVLVCVFVVVVVVVVVLLVVLLQCLLVDDLVCDDPDPVSVQVVSLVSSCVSCVVVVVPVFDSVQWDWADPPPQKIKIWGWDKDWADRDDPDIDIDTDIDIDIHHNPPD/DVVVVVVVVVVVVVVVVVVVLVVLVCVFVVVVVVVVVLLVVLLQCLLVDDLVCDDPDPVSVQVVSLVSSCVSCVVVVVPVFDSVQWDWADPPPQKIKIWGWDKDWADRDDPDIDIDTDIDIDIHHNPPD

InterPro domains:
  IPR032314 Protein of unknown function DUF4845 [PF16137] (28-118)